Protein 7ZVI (pdb70)

CATH classification: 1.10.260.40

B-factor: mean 104.35, std 33.36, range [30.0, 222.16]

Secondary structure (DSSP, 8-state):
-PPPHHHHHHHHHHHTT--HHHHHHHSSS-HHHHHHHHHTSS-S--HHHHHHHHHHHHHHHHHHT-SSHHHHHHHHHHHHHHHHHHHTSTT-------HHHHHHHHHHHHHHHHHHHHHHHHHTHHHHHTT-EEE-TTSS-EEE-SS-TT-HHHHHH--SS--B--SSS----S----SS--TTTTT---BPPHHHHHHHHHHHHHHHHTSS---S-HHHHHHHHSSSS-HHHHHHHHHHHH--/-TT--HHHHHHT---HHHHHHHHTTTTT-HHHHHHHHTSTTT--

Solvent-accessible surface area: 19675 Å² total; per-residue (Å²): 228,156,80,49,2,5,90,13,0,108,104,12,18,80,31,1,120,8,50,30,138,84,0,21,35,20,6,78,11,61,82,91,61,0,43,52,5,23,100,60,134,117,137,28,9,63,36,82,30,0,1,35,0,0,30,0,4,27,28,22,0,61,125,48,4,10,79,78,76,49,13,120,96,9,7,51,45,2,5,31,71,3,0,47,84,0,0,39,2,70,63,20,108,28,111,85,116,67,48,106,101,7,34,66,72,8,65,109,54,56,84,79,43,70,146,124,82,72,85,86,38,70,146,52,67,84,35,41,78,45,69,72,23,94,103,69,183,19,16,82,114,55,106,79,29,131,35,12,93,139,36,99,77,40,64,19,56,22,139,112,136,117,14,100,111,104,134,61,168,25,93,36,87,146,154,92,126,60,192,177,120,52,136,92,67,107,124,98,80,6,34,26,62,110,113,48,16,142,79,54,67,62,109,42,74,90,104,74,113,110,81,148,85,165,57,133,84,148,101,60,31,42,62,44,100,60,56,115,112,86,101,133,74,26,92,81,35,13,101,149,25,50,145,152,83,165,110,75,43,80,113,4,56,101,78,19,58,1,1,72,37,0,2,79,32,20,26,68,78,20,104,68,73,60,117,138,12,95,118,87,39,90,78,76,46,44,147,164

Structure (mmCIF, N/CA/C/O backbone):
data_7ZVI
#
_entry.id   7ZVI
#
_cell.length_a   88.218
_cell.length_b   88.218
_cell.length_c   110.489
_cell.angle_alpha   90.000
_cell.angle_beta   90.000
_cell.angle_gamma   120.000
#
_symmetry.space_group_name_H-M   'P 32 2 1'
#
loop_
_entity.id
_entity.type
_entity.pdbx_description
1 polymer Orf22
2 polymer Sri
3 water water
#
loop_
_atom_site.group_PDB
_atom_site.id
_atom_site.type_symbol
_atom_site.label_atom_id
_atom_site.label_alt_id
_atom_site.label_comp_id
_atom_site.label_asym_id
_atom_site.label_entity_id
_atom_site.label_seq_id
_atom_site.pdbx_PDB_ins_code
_atom_site.Cartn_x
_atom_site.Cartn_y
_atom_site.Cartn_z
_atom_site.occupancy
_atom_site.B_iso_or_equiv
_atom_site.auth_seq_id
_atom_site.auth_comp_id
_atom_site.auth_asym_id
_atom_site.auth_atom_id
_atom_site.pdbx_PDB_model_num
ATOM 1 N N . ILE A 1 2 ? -40.092 -39.485 -15.914 1.000 108.454 -1 ILE A N 1
ATOM 2 C CA . ILE A 1 2 ? -41.151 -39.483 -14.846 1.000 109.684 -1 ILE A CA 1
ATOM 3 C C . ILE A 1 2 ? -41.060 -38.154 -14.081 1.000 109.508 -1 ILE A C 1
ATOM 4 O O . ILE A 1 2 ? -40.118 -37.998 -13.268 1.000 100.342 -1 ILE A O 1
ATOM 20 N N . TYR A 1 3 ? -41.998 -37.236 -14.335 1.000 111.679 0 TYR A N 1
ATOM 21 C CA . TYR A 1 3 ? -42.065 -35.896 -13.692 1.000 113.244 0 TYR A CA 1
ATOM 22 C C . TYR A 1 3 ? -42.732 -36.018 -12.320 1.000 108.922 0 TYR A C 1
ATOM 23 O O . TYR A 1 3 ? -43.476 -36.993 -12.083 1.000 107.178 0 TYR A O 1
ATOM 41 N N . MET A 1 4 ? -42.451 -35.048 -11.446 1.000 106.597 1 MET A N 1
ATOM 42 C CA . MET A 1 4 ? -43.113 -34.869 -10.128 1.000 105.646 1 MET A CA 1
ATOM 43 C C . MET A 1 4 ? -44.249 -33.851 -10.290 1.000 99.864 1 MET A C 1
ATOM 44 O O . MET A 1 4 ? -44.186 -33.040 -11.236 1.000 100.584 1 MET A O 1
ATOM 58 N N . THR A 1 5 ? -45.252 -33.905 -9.409 1.000 94.233 2 THR A N 1
ATOM 59 C CA . THR A 1 5 ? -46.391 -32.947 -9.360 1.000 91.278 2 THR A CA 1
ATOM 60 C C . THR A 1 5 ? -45.858 -31.559 -8.980 1.000 89.784 2 THR A C 1
ATOM 61 O O . THR A 1 5 ? -44.767 -31.493 -8.383 1.000 92.952 2 THR A O 1
ATOM 72 N N . PHE A 1 6 ? -46.601 -30.498 -9.311 1.000 87.074 3 PHE A N 1
ATOM 73 C CA . PHE A 1 6 ? -46.249 -29.084 -9.008 1.000 86.692 3 PHE A CA 1
ATOM 74 C C . PHE A 1 6 ? -45.967 -28.927 -7.510 1.000 86.805 3 PHE A C 1
ATOM 75 O O . PHE A 1 6 ? -44.967 -28.273 -7.155 1.000 89.444 3 PHE A O 1
ATOM 92 N N . GLY A 1 7 ? -46.842 -29.487 -6.670 1.000 87.289 4 GLY A N 1
ATOM 93 C CA . GLY A 1 7 ? -46.728 -29.455 -5.199 1.000 86.914 4 GLY A CA 1
ATOM 94 C C . GLY A 1 7 ? -45.404 -30.027 -4.724 1.000 85.490 4 GLY A C 1
ATOM 95 O O . GLY A 1 7 ? -44.747 -29.365 -3.899 1.000 86.820 4 GLY A O 1
ATOM 99 N N . GLU A 1 8 ? -45.031 -31.209 -5.231 1.000 84.290 5 GLU A N 1
ATOM 100 C CA . GLU A 1 8 ? -43.758 -31.909 -4.905 1.000 84.716 5 GLU A CA 1
ATOM 101 C C . GLU A 1 8 ? -42.578 -31.001 -5.270 1.000 81.642 5 GLU A C 1
ATOM 102 O O . GLU A 1 8 ? -41.673 -30.848 -4.430 1.000 81.139 5 GLU A O 1
ATOM 114 N N . ILE A 1 9 ? -42.605 -30.413 -6.471 1.000 80.624 6 ILE A N 1
ATOM 115 C CA . ILE A 1 9 ? -41.519 -29.541 -7.016 1.000 81.103 6 ILE A CA 1
ATOM 116 C C . ILE A 1 9 ? -41.347 -28.317 -6.109 1.000 82.190 6 ILE A C 1
ATOM 117 O O . ILE A 1 9 ? -40.189 -28.002 -5.774 1.000 85.683 6 ILE A O 1
ATOM 133 N N . LEU A 1 10 ? -42.451 -27.653 -5.745 1.000 81.888 7 LEU A N 1
ATOM 134 C CA . LEU A 1 10 ? -42.454 -26.421 -4.908 1.000 82.137 7 LEU A CA 1
ATOM 135 C C . LEU A 1 10 ? -41.770 -26.712 -3.568 1.000 82.387 7 LEU A C 1
ATOM 136 O O . LEU A 1 10 ? -40.852 -25.954 -3.196 1.000 82.649 7 LEU A O 1
ATOM 152 N N . LYS A 1 11 ? -42.208 -27.771 -2.880 1.000 84.410 8 LYS A N 1
ATOM 153 C CA . LYS A 1 11 ? -41.664 -28.206 -1.565 1.000 86.107 8 LYS A CA 1
ATOM 154 C C . LYS A 1 11 ? -40.161 -28.484 -1.698 1.000 84.802 8 LYS A C 1
ATOM 155 O O . LYS A 1 11 ? -39.415 -28.066 -0.797 1.000 83.665 8 LYS A O 1
ATOM 174 N N . LYS A 1 12 ? -39.739 -29.150 -2.779 1.000 85.214 9 L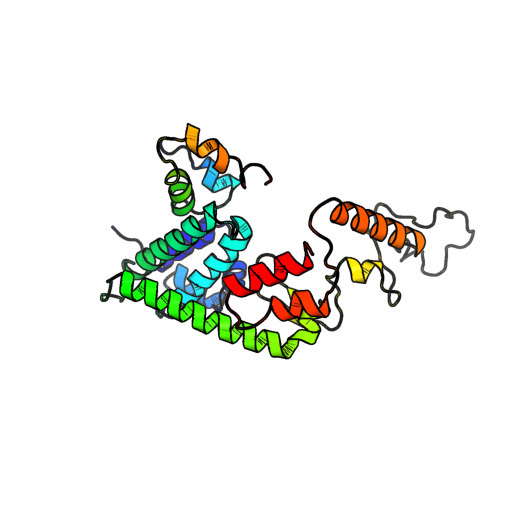YS A N 1
ATOM 175 C CA . LYS A 1 12 ? -38.309 -29.472 -3.045 1.000 87.044 9 LYS A CA 1
ATOM 176 C C . LYS A 1 12 ? -37.493 -28.175 -3.029 1.000 86.032 9 LYS A C 1
ATOM 177 O O . LYS A 1 12 ? -36.494 -28.121 -2.286 1.000 86.473 9 LYS A O 1
ATOM 196 N N . GLU A 1 13 ? -37.917 -27.174 -3.808 1.000 84.297 10 GLU A N 1
ATOM 197 C CA . GLU A 1 13 ? -37.226 -25.862 -3.941 1.000 83.921 10 GLU A CA 1
ATOM 198 C C . GLU A 1 13 ? -37.318 -25.094 -2.618 1.000 81.312 10 GLU A C 1
ATOM 199 O O . GLU A 1 13 ? -36.257 -24.678 -2.110 1.000 81.866 10 GLU A O 1
ATOM 211 N N . ARG A 1 14 ? -38.528 -24.913 -2.083 1.000 77.728 11 ARG A N 1
ATOM 212 C CA . ARG A 1 14 ? -38.752 -24.161 -0.819 1.000 77.547 11 ARG A CA 1
ATOM 213 C C . ARG A 1 14 ? -37.775 -24.673 0.247 1.000 75.627 11 ARG A C 1
ATOM 214 O O . ARG A 1 14 ? -37.122 -23.837 0.898 1.000 73.285 11 ARG A O 1
ATOM 235 N N . VAL A 1 15 ? -37.679 -25.998 0.399 1.000 76.150 12 VAL A N 1
ATOM 236 C CA . VAL A 1 15 ? -36.900 -26.685 1.473 1.000 76.738 12 VAL A CA 1
ATOM 237 C C . VAL A 1 15 ? -35.399 -26.574 1.168 1.000 76.940 12 VAL A C 1
ATOM 238 O O . VAL A 1 15 ? -34.630 -26.297 2.111 1.000 77.442 12 VAL A O 1
ATOM 251 N N . SER A 1 16 ? -34.998 -26.776 -0.092 1.000 76.414 13 SER A N 1
ATOM 252 C CA .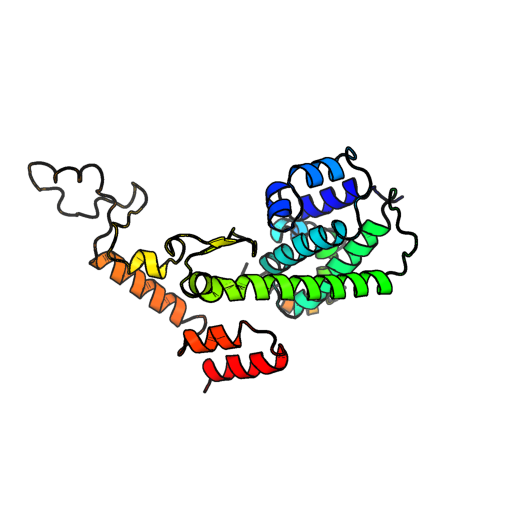 SER A 1 16 ? -33.578 -26.757 -0.539 1.000 77.139 13 SER A CA 1
ATOM 253 C C . SER A 1 16 ? -32.952 -25.375 -0.292 1.000 76.575 13 SER A C 1
ATOM 254 O O . SER A 1 16 ? -31.711 -25.310 -0.154 1.000 75.554 13 SER A O 1
ATOM 262 N N . TRP A 1 17 ? -33.775 -24.319 -0.244 1.000 75.880 14 TRP A N 1
ATOM 263 C CA . TRP A 1 17 ? -33.364 -22.923 0.072 1.000 75.778 14 TRP A CA 1
ATOM 264 C C . TRP A 1 17 ? -33.558 -22.623 1.566 1.000 77.110 14 TRP A C 1
ATOM 265 O O . TRP A 1 17 ? -33.446 -21.439 1.938 1.000 79.669 14 TRP A O 1
ATOM 286 N N . LYS A 1 18 ? -33.830 -23.650 2.382 1.000 79.531 15 LYS A N 1
ATOM 287 C CA . LYS A 1 18 ? -34.091 -23.552 3.846 1.000 80.402 15 LYS A CA 1
ATOM 288 C C . LYS A 1 18 ? -35.042 -22.381 4.137 1.000 79.094 15 LYS A C 1
ATOM 289 O O . LYS A 1 18 ? -34.752 -21.602 5.068 1.000 77.405 15 LYS A O 1
ATOM 308 N N . LEU A 1 19 ? -36.134 -22.272 3.369 1.000 79.290 16 LEU A N 1
ATOM 309 C CA . LEU A 1 19 ? -37.251 -21.312 3.600 1.000 78.181 16 LEU A CA 1
ATOM 310 C C . LEU A 1 19 ? -38.421 -22.060 4.250 1.000 77.574 16 LEU A C 1
ATOM 311 O O . LEU A 1 19 ? -38.722 -23.184 3.800 1.000 76.979 16 LEU A O 1
ATOM 327 N N . SER A 1 20 ? -39.050 -21.461 5.266 1.000 76.554 17 SER A N 1
ATOM 328 C CA . SER A 1 20 ? -40.306 -21.951 5.893 1.000 75.152 17 SER A CA 1
ATOM 329 C C . SER A 1 20 ? -41.504 -21.423 5.097 1.000 72.316 17 SER A C 1
ATOM 330 O O . SER A 1 20 ? -41.353 -20.386 4.425 1.000 71.865 17 SER A O 1
ATOM 338 N N . VAL A 1 21 ? -42.649 -22.103 5.187 1.000 70.684 18 VAL A N 1
ATOM 339 C CA . VAL A 1 21 ? -43.904 -21.722 4.470 1.000 70.219 18 VAL A CA 1
ATOM 340 C C . VAL A 1 21 ? -44.201 -20.248 4.776 1.000 69.892 18 VAL A C 1
ATOM 341 O O . VAL A 1 21 ? -44.494 -19.496 3.826 1.000 67.471 18 VAL A O 1
ATOM 354 N N . LYS A 1 22 ? -44.100 -19.853 6.050 1.000 71.102 19 LYS A N 1
ATOM 355 C CA . LYS A 1 22 ? -44.259 -18.445 6.504 1.000 71.745 19 LYS A CA 1
ATOM 356 C C . LYS A 1 22 ? -43.264 -17.563 5.742 1.000 70.672 19 LYS A C 1
ATOM 357 O O . LYS A 1 22 ? -43.717 -16.591 5.109 1.000 69.915 19 LYS A O 1
ATOM 376 N N . GLU A 1 23 ? -41.971 -17.910 5.789 1.000 71.379 20 GLU A N 1
ATOM 377 C CA . GLU A 1 23 ? -40.859 -17.146 5.154 1.000 73.064 20 GLU A CA 1
ATOM 378 C C . GLU A 1 23 ? -41.182 -16.889 3.677 1.000 72.247 20 GLU A C 1
ATOM 379 O O . GLU A 1 23 ? -41.047 -15.729 3.240 1.000 72.743 20 GLU A O 1
ATOM 391 N N . LEU A 1 24 ? -41.574 -17.935 2.942 1.000 70.067 21 LEU A N 1
ATOM 392 C CA . LEU A 1 24 ? -41.888 -17.867 1.489 1.000 69.312 21 LEU A CA 1
ATOM 393 C C . LEU A 1 24 ? -43.195 -17.094 1.275 1.000 70.421 21 LEU A C 1
ATOM 394 O O . LEU A 1 24 ? -43.285 -16.364 0.269 1.000 72.125 21 LEU A O 1
ATOM 410 N N . SER A 1 25 ? -44.170 -17.254 2.177 1.000 69.152 22 SER A N 1
ATOM 411 C CA . SER A 1 25 ? -45.481 -16.555 2.126 1.000 67.528 22 SER A CA 1
ATOM 412 C C . SER A 1 25 ? -45.290 -15.055 2.371 1.000 64.492 22 SER A C 1
ATOM 413 O O . SER A 1 25 ? -46.172 -14.289 1.960 1.000 67.502 22 SER A O 1
ATOM 421 N N . THR A 1 26 ? -44.199 -14.659 3.035 1.000 62.565 23 THR A N 1
ATOM 422 C CA . THR A 1 26 ? -43.811 -13.237 3.246 1.000 62.329 23 THR A CA 1
ATOM 423 C C . THR A 1 26 ? -43.125 -12.707 1.982 1.000 59.380 23 THR A C 1
ATOM 424 O O . THR A 1 26 ? -43.507 -11.620 1.517 1.000 57.494 23 THR A O 1
ATOM 435 N N . LEU A 1 27 ? -42.135 -13.449 1.476 1.000 59.006 24 LEU A N 1
ATOM 436 C CA . LEU A 1 27 ? -41.372 -13.142 0.234 1.000 59.189 24 LEU A CA 1
ATOM 437 C C . LEU A 1 27 ? -42.324 -13.048 -0.962 1.000 58.912 24 LEU A C 1
ATOM 438 O O . LEU A 1 27 ? -42.035 -12.262 -1.882 1.000 57.079 24 LEU A O 1
ATOM 454 N N . SER A 1 28 ? -43.390 -13.855 -0.954 1.000 61.896 25 SER A N 1
ATOM 455 C CA . SER A 1 28 ? -44.406 -13.955 -2.035 1.000 63.078 25 SER A CA 1
ATOM 456 C C . SER A 1 28 ? -45.749 -13.427 -1.523 1.000 64.608 25 SER A C 1
ATOM 457 O O . SER A 1 28 ? -45.958 -13.424 -0.297 1.000 65.308 25 SER A O 1
ATOM 465 N N . GLY A 1 29 ? -46.632 -13.013 -2.432 1.000 65.511 26 GLY A N 1
ATOM 466 C CA . GLY A 1 29 ? -47.997 -12.565 -2.092 1.000 68.512 26 GLY A CA 1
ATOM 467 C C . GLY A 1 29 ? -48.817 -13.665 -1.432 1.000 69.761 26 GLY A C 1
ATOM 468 O O . GLY A 1 29 ? -49.768 -13.328 -0.704 1.000 71.450 26 GLY A O 1
ATOM 472 N N . VAL A 1 30 ? -48.445 -14.933 -1.648 1.000 70.557 27 VAL A N 1
ATOM 473 C CA . VAL A 1 30 ? -49.293 -16.133 -1.379 1.000 70.850 27 VAL A CA 1
ATOM 474 C C . VAL A 1 30 ? -49.390 -16.375 0.131 1.000 71.516 27 VAL A C 1
ATOM 475 O O . VAL A 1 30 ? -48.367 -16.225 0.821 1.000 70.071 27 VAL A O 1
ATOM 488 N N . SER A 1 31 ? -50.579 -16.768 0.602 1.000 74.067 28 SER A N 1
ATOM 489 C CA . SER A 1 31 ? -50.898 -17.059 2.026 1.000 74.728 28 SER A CA 1
ATOM 490 C C . SER A 1 31 ? -50.147 -18.313 2.486 1.000 75.504 28 SER A C 1
ATOM 491 O O . SER A 1 31 ? -49.856 -19.175 1.631 1.000 75.954 28 SER A O 1
ATOM 499 N N . GLN A 1 32 ? -49.853 -18.404 3.788 1.000 74.762 29 GLN A N 1
ATOM 500 C CA . GLN A 1 32 ? -49.273 -19.612 4.438 1.000 74.400 29 GLN A CA 1
ATOM 501 C C . GLN A 1 32 ? -50.138 -20.833 4.107 1.000 74.939 29 GLN A C 1
ATOM 502 O O . GLN A 1 32 ? -49.567 -21.882 3.755 1.000 75.674 29 GLN A O 1
ATOM 516 N N . THR A 1 33 ? -51.463 -20.690 4.217 1.000 75.958 30 THR A N 1
ATOM 517 C CA . THR A 1 33 ? -52.449 -21.797 4.087 1.000 74.837 30 THR A CA 1
ATOM 518 C C . THR A 1 33 ? -52.408 -22.362 2.661 1.000 74.907 30 THR A C 1
ATOM 519 O O . THR A 1 33 ? -52.294 -23.597 2.533 1.000 77.643 30 THR A O 1
ATOM 530 N N . TYR A 1 34 ? -52.491 -21.499 1.641 1.000 73.031 31 TYR A N 1
ATOM 531 C CA . TYR A 1 34 ? -52.549 -21.890 0.205 1.000 71.560 31 TYR A CA 1
ATOM 532 C C . TYR A 1 34 ? -51.242 -22.590 -0.185 1.000 70.753 31 TYR A C 1
ATOM 533 O O . TYR A 1 34 ? -51.320 -23.657 -0.828 1.000 69.950 31 TYR A O 1
ATOM 551 N N . ILE A 1 35 ? -50.090 -22.022 0.196 1.000 69.375 32 ILE A N 1
ATOM 552 C CA . ILE A 1 35 ? -48.751 -22.645 -0.035 1.000 66.127 32 ILE A CA 1
ATOM 553 C C . ILE A 1 35 ? -48.830 -24.088 0.466 1.000 66.166 32 ILE A C 1
ATOM 554 O O . ILE A 1 35 ? -48.668 -25.007 -0.356 1.000 66.452 32 ILE A O 1
ATOM 570 N N . SER A 1 36 ? -49.097 -24.265 1.763 1.000 67.305 33 SER A N 1
ATOM 571 C CA . SER A 1 36 ? -49.205 -25.588 2.432 1.000 67.933 33 SER A CA 1
ATOM 572 C C . SER A 1 36 ? -50.081 -26.515 1.587 1.000 71.009 33 SER A C 1
ATOM 573 O O . SER A 1 36 ? -49.590 -27.591 1.198 1.000 73.437 33 SER A O 1
ATOM 581 N N . LYS A 1 37 ? -51.311 -26.086 1.289 1.000 73.549 34 LYS A N 1
ATOM 582 C CA . LYS A 1 37 ? -52.336 -26.902 0.584 1.000 74.811 34 LYS A CA 1
ATOM 583 C C . LYS A 1 37 ? -51.815 -27.315 -0.799 1.000 75.263 34 LYS A C 1
ATOM 584 O O . LYS A 1 37 ? -52.082 -28.464 -1.197 1.000 78.019 34 LYS A O 1
ATOM 603 N N . LEU A 1 38 ? -51.096 -26.427 -1.496 1.000 75.843 35 LEU A N 1
ATOM 604 C CA . LEU A 1 38 ? -50.512 -26.706 -2.838 1.000 77.177 35 LEU A CA 1
ATOM 605 C C . LEU A 1 38 ? -49.478 -27.833 -2.728 1.000 79.829 35 LEU A C 1
ATOM 606 O O . LEU A 1 38 ? -49.424 -28.665 -3.653 1.000 81.498 35 LEU A O 1
ATOM 622 N N . GLU A 1 39 ? -48.696 -27.856 -1.644 1.000 83.499 36 GLU A N 1
ATOM 623 C CA . GLU A 1 39 ? -47.586 -28.825 -1.427 1.000 87.402 36 GLU A CA 1
ATOM 624 C C . GLU A 1 39 ? -48.143 -30.213 -1.079 1.000 89.148 36 GLU A C 1
ATOM 625 O O . GLU A 1 39 ? -47.446 -31.205 -1.366 1.000 89.685 36 GLU A O 1
ATOM 637 N N . ASN A 1 40 ? -49.337 -30.276 -0.479 1.000 91.092 37 ASN A N 1
ATOM 638 C CA . ASN A 1 40 ? -50.032 -31.540 -0.107 1.000 91.942 37 ASN A CA 1
ATOM 639 C C . ASN A 1 40 ? -50.755 -32.119 -1.324 1.000 94.104 37 ASN A C 1
ATOM 640 O O . ASN A 1 40 ? -50.772 -33.356 -1.467 1.000 99.877 37 ASN A O 1
ATOM 651 N N . GLY A 1 41 ? -51.348 -31.247 -2.144 1.000 93.615 38 GLY A N 1
ATOM 652 C CA . GLY A 1 41 ? -52.333 -31.610 -3.178 1.000 93.171 38 GLY A CA 1
ATOM 653 C C . GLY A 1 41 ? -53.747 -31.535 -2.632 1.000 92.782 38 GLY A C 1
ATOM 654 O O . GLY A 1 41 ? -54.631 -32.201 -3.204 1.000 95.819 38 GLY A O 1
ATOM 658 N N . LYS A 1 42 ? -53.944 -30.771 -1.550 1.000 91.163 39 LYS A N 1
ATOM 659 C CA . LYS A 1 42 ? -55.279 -30.394 -1.010 1.000 92.581 39 LYS A CA 1
ATOM 660 C C . LYS A 1 42 ? -55.822 -29.223 -1.836 1.000 89.815 39 LYS A C 1
ATOM 661 O O . LYS A 1 42 ? -57.029 -28.939 -1.721 1.000 91.378 39 LYS A O 1
ATOM 680 N N . ARG A 1 43 ? -54.951 -28.560 -2.608 1.000 86.022 40 ARG A N 1
ATOM 681 C CA . ARG A 1 43 ? -55.327 -27.623 -3.700 1.000 86.893 40 ARG A CA 1
ATOM 682 C C . ARG A 1 43 ? -54.749 -28.151 -5.018 1.000 86.343 40 ARG A C 1
ATOM 683 O O . ARG A 1 43 ? -53.600 -28.633 -5.005 1.000 84.275 40 ARG A O 1
ATOM 704 N N . ASN A 1 44 ? -55.526 -28.053 -6.103 1.000 88.066 41 ASN A N 1
ATOM 705 C CA . ASN A 1 44 ? -55.133 -28.465 -7.479 1.000 89.492 41 ASN A CA 1
ATOM 706 C C . ASN A 1 44 ? -53.986 -27.575 -7.970 1.000 86.382 41 ASN A C 1
ATOM 707 O O . ASN A 1 44 ? -53.578 -26.664 -7.222 1.000 85.075 41 ASN A O 1
ATOM 718 N N . PHE A 1 45 ? -53.489 -27.836 -9.183 1.000 84.439 42 PHE A N 1
ATOM 719 C CA . PHE A 1 45 ? -52.506 -26.982 -9.899 1.000 85.157 42 PHE A CA 1
ATOM 720 C C . PHE A 1 45 ? -52.993 -25.535 -9.856 1.000 82.401 42 PHE A C 1
ATOM 721 O O . PHE A 1 45 ? -54.134 -25.259 -10.222 1.000 82.323 42 PHE A O 1
ATOM 738 N N . PRO A 1 46 ? -52.153 -24.570 -9.411 1.000 78.927 43 PRO A N 1
ATOM 739 C CA . PRO A 1 46 ? -52.593 -23.189 -9.209 1.000 75.752 43 PRO A CA 1
ATOM 740 C C . PRO A 1 46 ? -52.623 -22.369 -10.506 1.000 72.359 43 PRO A C 1
ATOM 741 O O . PRO A 1 46 ? -52.193 -22.876 -11.523 1.000 70.067 43 PRO A O 1
ATOM 752 N N . SER A 1 47 ? -53.105 -21.125 -10.427 1.000 73.025 44 SER A N 1
ATOM 753 C CA . SER A 1 47 ? -53.150 -20.158 -11.556 1.000 74.151 44 SER A CA 1
ATOM 754 C C . SER A 1 47 ? -51.721 -19.842 -12.004 1.000 76.287 44 SER A C 1
ATOM 755 O O . SER A 1 47 ? -50.791 -20.103 -11.222 1.000 80.009 44 SER A O 1
ATOM 763 N N . LEU A 1 48 ? -51.555 -19.297 -13.211 1.000 80.236 45 LEU A N 1
ATOM 764 C CA . LEU A 1 48 ? -50.227 -18.882 -13.737 1.000 82.752 45 LEU A CA 1
ATOM 765 C C . LEU A 1 48 ? -49.710 -17.672 -12.947 1.000 84.204 45 LEU A C 1
ATOM 766 O O . LEU A 1 48 ? -48.481 -17.557 -12.774 1.000 86.539 45 LEU A O 1
ATOM 782 N N A GLU A 1 49 ? -50.616 -16.813 -12.471 0.500 84.911 46 GLU A N 1
ATOM 783 N N B GLU A 1 49 ? -50.619 -16.793 -12.506 0.500 82.204 46 GLU A N 1
ATOM 784 C CA A GLU A 1 49 ? -50.275 -15.545 -11.772 0.500 86.244 46 GLU A CA 1
ATOM 785 C CA B GLU A 1 49 ? -50.292 -15.552 -11.753 0.500 81.818 46 GLU A CA 1
ATOM 786 C C A GLU A 1 49 ? -49.687 -15.857 -10.387 0.500 86.240 46 GLU A C 1
ATOM 787 C C B GLU A 1 49 ? -49.637 -15.915 -10.417 0.500 83.609 46 GLU A C 1
ATOM 788 O O A GLU A 1 49 ? -48.714 -15.177 -10.007 0.500 88.041 46 GLU A O 1
ATOM 789 O O B GLU A 1 49 ? -48.586 -15.325 -10.099 0.500 85.490 46 GLU A O 1
ATOM 812 N N . THR A 1 50 ? -50.241 -16.841 -9.665 1.000 84.675 47 THR A N 1
ATOM 813 C CA . THR A 1 50 ? -49.725 -17.291 -8.340 1.000 85.760 47 THR A CA 1
ATOM 814 C C . THR A 1 50 ? -48.368 -17.981 -8.524 1.000 84.813 47 THR A C 1
ATOM 815 O O . THR A 1 50 ? -47.515 -17.830 -7.626 1.000 87.377 47 THR A O 1
ATOM 826 N N . ILE A 1 51 ? -48.170 -18.693 -9.640 1.000 80.633 48 ILE A N 1
ATOM 827 C CA . ILE A 1 51 ? -46.861 -19.320 -9.994 1.000 78.834 48 ILE A CA 1
ATOM 828 C C . ILE A 1 51 ? -45.812 -18.207 -10.111 1.000 77.105 48 ILE A C 1
ATOM 829 O O . ILE A 1 51 ? -44.746 -18.345 -9.481 1.000 77.447 48 ILE A O 1
ATOM 845 N N . PHE A 1 52 ? -46.110 -17.146 -10.872 1.000 75.420 49 PHE A N 1
ATOM 846 C CA . PHE A 1 52 ? -45.223 -15.967 -11.069 1.000 76.051 49 PHE A CA 1
ATOM 847 C C . PHE A 1 52 ? -44.904 -15.320 -9.715 1.000 75.545 49 PHE A C 1
ATOM 848 O O . PHE A 1 52 ? -43.741 -14.925 -9.502 1.000 75.085 49 PHE A O 1
ATOM 865 N N . ASN A 1 53 ? -45.906 -15.207 -8.838 1.000 75.224 50 ASN A N 1
ATOM 866 C CA . ASN A 1 53 ? -45.778 -14.590 -7.488 1.000 76.220 50 ASN A CA 1
ATOM 867 C C . ASN A 1 53 ? -44.759 -15.378 -6.654 1.000 74.496 50 ASN A C 1
ATOM 868 O O . ASN A 1 53 ? -43.901 -14.738 -6.016 1.000 73.392 50 ASN A O 1
ATOM 879 N N . LEU A 1 54 ? -44.862 -16.711 -6.651 1.000 73.739 51 LEU A N 1
ATOM 880 C CA . LEU A 1 54 ? -43.956 -17.621 -5.896 1.000 72.743 51 LEU A CA 1
ATOM 881 C C . LEU A 1 54 ? -42.517 -17.460 -6.407 1.000 72.118 51 LEU A C 1
ATOM 882 O O . LEU A 1 54 ? -41.603 -17.354 -5.566 1.000 70.448 51 LEU A O 1
ATOM 898 N N . LEU A 1 55 ? -42.324 -17.430 -7.729 1.000 71.947 52 LEU A N 1
ATOM 899 C CA . LEU A 1 55 ? -40.994 -17.222 -8.362 1.000 73.866 52 LEU A CA 1
ATOM 900 C C . LEU A 1 55 ? -40.419 -15.874 -7.909 1.000 74.215 52 LEU A C 1
ATOM 901 O O . LEU A 1 55 ? -39.240 -15.843 -7.508 1.000 77.122 52 LEU A O 1
ATOM 917 N N . ILE A 1 56 ? -41.223 -14.808 -7.965 1.000 73.184 53 ILE A N 1
ATOM 918 C CA . ILE A 1 56 ? -40.864 -13.455 -7.440 1.000 72.790 53 ILE A CA 1
ATOM 919 C C . ILE A 1 56 ? -40.402 -13.610 -5.986 1.000 72.160 53 ILE A C 1
ATOM 920 O O . ILE A 1 56 ? -39.443 -12.917 -5.594 1.000 73.025 53 ILE A O 1
ATOM 936 N N . GLY A 1 57 ? -41.060 -14.494 -5.227 1.000 71.171 54 GLY A N 1
ATOM 937 C CA . GLY A 1 57 ? -40.679 -14.864 -3.851 1.000 70.261 54 GLY A CA 1
ATOM 938 C C . GLY A 1 57 ? -39.240 -15.345 -3.780 1.000 68.373 54 GLY A C 1
ATOM 939 O O . GLY A 1 57 ? -38.442 -14.705 -3.065 1.000 67.160 54 GLY A O 1
ATOM 943 N N . PHE A 1 58 ? -38.921 -16.425 -4.502 1.000 66.851 55 PHE A N 1
ATOM 944 C CA . PHE A 1 58 ? -37.556 -17.006 -4.609 1.000 65.612 55 PHE A CA 1
ATOM 945 C C . PHE A 1 58 ? -36.594 -15.940 -5.143 1.000 66.061 55 PHE A C 1
ATOM 946 O O . PHE A 1 58 ? -35.472 -15.830 -4.613 1.000 69.304 55 PHE A O 1
ATOM 963 N N . LYS A 1 59 ? -37.028 -15.172 -6.147 1.000 66.792 56 LYS A N 1
ATOM 964 C CA . LYS A 1 59 ? -36.215 -14.099 -6.780 1.000 68.912 56 LYS A CA 1
ATOM 965 C C . LYS A 1 59 ? -35.656 -13.174 -5.690 1.000 68.700 56 LYS A C 1
ATOM 966 O O . LYS A 1 59 ? -34.418 -13.048 -5.613 1.000 67.845 56 LYS A O 1
ATOM 985 N N . THR A 1 60 ? -36.528 -12.570 -4.875 1.000 69.180 57 THR A N 1
ATOM 986 C CA . THR A 1 60 ? -36.144 -11.660 -3.760 1.000 69.054 57 THR A CA 1
ATOM 987 C C . THR A 1 60 ? -35.115 -12.354 -2.859 1.000 69.318 57 THR A C 1
ATOM 988 O O . THR A 1 60 ? -34.082 -11.726 -2.564 1.000 69.035 57 THR A O 1
ATOM 999 N N . HIS A 1 61 ? -35.389 -13.592 -2.437 1.000 71.416 58 HIS A N 1
ATOM 1000 C CA . HIS A 1 61 ? -34.539 -14.364 -1.489 1.000 74.852 58 HIS A CA 1
ATOM 1001 C C . HIS A 1 61 ? -33.153 -14.587 -2.099 1.000 80.057 58 HIS A C 1
ATOM 1002 O O . HIS A 1 61 ? -32.164 -14.117 -1.506 1.000 84.277 58 HIS A O 1
ATOM 1017 N N . ILE A 1 62 ? -33.103 -15.283 -3.237 1.000 81.576 59 ILE A N 1
ATOM 1018 C CA . ILE A 1 62 ? -31.856 -15.618 -3.988 1.000 80.517 59 ILE A CA 1
ATOM 1019 C C . ILE A 1 62 ? -30.948 -14.382 -4.054 1.000 79.317 59 ILE A C 1
ATOM 1020 O O . ILE A 1 62 ? -29.743 -14.521 -3.768 1.000 77.869 59 ILE A O 1
ATOM 1036 N N . GLU A 1 63 ? -31.506 -13.223 -4.410 1.000 79.374 60 GLU A N 1
ATOM 1037 C CA . GLU A 1 63 ? -30.760 -11.940 -4.535 1.000 81.608 60 GLU A CA 1
ATOM 1038 C C . GLU A 1 63 ? -30.208 -11.523 -3.165 1.000 81.079 60 GLU A C 1
ATOM 1039 O O . GLU A 1 63 ? -29.077 -11.004 -3.126 1.000 83.253 60 GLU A O 1
ATOM 1051 N N . TYR A 1 64 ? -30.967 -11.735 -2.085 1.000 77.028 61 TYR A N 1
ATOM 1052 C CA . TYR A 1 64 ? -30.505 -11.499 -0.692 1.000 74.865 61 TYR A CA 1
ATOM 1053 C C . TYR A 1 64 ? -29.314 -12.419 -0.406 1.000 76.337 61 TYR A C 1
ATOM 1054 O O . TYR A 1 64 ? -28.266 -11.925 0.042 1.000 77.805 61 TYR A O 1
ATOM 1072 N N . LYS A 1 65 ? -29.477 -13.714 -0.689 1.000 79.330 62 LYS A N 1
ATOM 1073 C CA . LYS A 1 65 ? -28.522 -14.792 -0.315 1.000 81.765 62 LYS A CA 1
ATOM 1074 C C . LYS A 1 65 ? -27.281 -14.726 -1.214 1.000 83.200 62 LYS A C 1
ATOM 1075 O O . LYS A 1 65 ? -26.201 -14.392 -0.695 1.000 84.219 62 LYS A O 1
ATOM 1094 N N . MET A 1 66 ? -27.434 -15.032 -2.505 1.000 85.413 63 MET A N 1
ATOM 1095 C CA . MET A 1 66 ? -26.307 -15.204 -3.463 1.000 87.915 63 MET A CA 1
ATOM 1096 C C . MET A 1 66 ? -25.794 -13.831 -3.916 1.000 91.435 63 MET A C 1
ATOM 1097 O O . MET A 1 66 ? -24.562 -13.686 -4.056 1.000 96.459 63 MET A O 1
ATOM 1111 N N . GLY A 1 67 ? -26.698 -12.871 -4.142 1.000 91.698 64 GLY A N 1
ATOM 1112 C CA . GLY A 1 67 ? -26.353 -11.474 -4.475 1.000 94.297 64 GLY A CA 1
ATOM 1113 C C . GLY A 1 67 ? -26.830 -11.078 -5.861 1.000 95.786 64 GLY A C 1
ATOM 1114 O O . GLY A 1 67 ? -26.976 -11.972 -6.716 1.000 93.897 64 GLY A O 1
ATOM 1118 N N . SER A 1 68 ? -27.042 -9.773 -6.074 1.000 100.496 65 SER A N 1
ATOM 1119 C CA . SER A 1 68 ? -27.457 -9.154 -7.363 1.000 102.680 65 SER A CA 1
ATOM 1120 C C . SER A 1 68 ? -26.237 -8.921 -8.268 1.000 107.891 65 SER A C 1
ATOM 1121 O O . SER A 1 68 ? -26.441 -8.469 -9.414 1.000 102.787 65 SER A O 1
ATOM 1129 N N . GLU A 1 69 ? -25.029 -9.236 -7.779 1.000 119.148 66 GLU A N 1
ATOM 1130 C CA . GLU A 1 69 ? -23.724 -9.034 -8.476 1.000 126.067 66 GLU A CA 1
ATOM 1131 C C . GLU A 1 69 ? -23.776 -9.661 -9.875 1.000 127.342 66 GLU A C 1
ATOM 1132 O O . GLU A 1 69 ? -24.580 -10.591 -10.073 1.000 132.693 66 GLU A O 1
ATOM 1144 N N . SER A 1 70 ? -22.919 -9.194 -10.790 1.000 128.062 67 SER A N 1
ATOM 1145 C CA . SER A 1 70 ? -22.896 -9.593 -12.224 1.000 130.270 67 SER A CA 1
ATOM 1146 C C . SER A 1 70 ? -22.677 -11.100 -12.368 1.000 126.524 67 SER A C 1
ATOM 1147 O O . SER A 1 70 ? -23.435 -11.756 -13.078 1.000 131.526 67 SER A O 1
ATOM 1155 N N . PRO A 1 71 ? -21.656 -11.706 -11.711 1.000 116.698 68 PRO A N 1
ATOM 1156 C CA . PRO A 1 71 ? -21.382 -13.137 -11.877 1.000 113.762 68 PRO A CA 1
ATOM 1157 C C . PRO A 1 71 ? -22.580 -14.034 -11.525 1.000 114.175 68 PRO A C 1
ATOM 1158 O O . PRO A 1 71 ? -22.711 -15.088 -12.121 1.000 114.692 68 PRO A O 1
ATOM 1169 N N . PHE A 1 72 ? -23.413 -13.592 -10.575 1.000 112.503 69 PHE A N 1
ATOM 1170 C CA . PHE A 1 72 ? -24.613 -14.314 -10.073 1.000 109.630 69 PHE A CA 1
ATOM 1171 C C . PHE A 1 72 ? -25.880 -13.802 -10.771 1.000 107.657 69 PHE A C 1
ATOM 1172 O O . PHE A 1 72 ? -26.824 -14.599 -10.929 1.000 107.813 69 PHE A O 1
ATOM 1189 N N . TYR A 1 73 ? -25.907 -12.525 -11.171 1.000 106.632 70 TYR A N 1
ATOM 1190 C CA . TYR A 1 73 ? -27.056 -11.887 -11.868 1.000 108.952 70 TYR A CA 1
ATOM 1191 C C . TYR A 1 73 ? -27.551 -12.813 -12.985 1.000 111.022 70 TYR A C 1
ATOM 1192 O O . TYR A 1 73 ? -28.765 -13.088 -13.040 1.000 113.611 70 TYR A O 1
ATOM 1210 N N . GLU A 1 74 ? -26.630 -13.279 -13.836 1.000 114.572 71 GLU A N 1
ATOM 1211 C CA . GLU A 1 74 ? -26.921 -14.166 -14.995 1.000 115.607 71 GLU A CA 1
ATOM 1212 C C . GLU A 1 74 ? -27.398 -15.536 -14.490 1.000 112.362 71 GLU A C 1
ATOM 1213 O O . GLU A 1 74 ? -28.403 -16.039 -15.032 1.000 114.125 71 GLU A O 1
ATOM 1225 N N . ILE A 1 75 ? -26.711 -16.107 -13.493 1.000 105.372 72 ILE A N 1
ATOM 1226 C CA . ILE A 1 75 ? -27.053 -17.431 -12.885 1.000 102.013 72 ILE A CA 1
ATOM 1227 C C . ILE A 1 75 ? -28.492 -17.380 -12.356 1.000 101.975 72 ILE A C 1
ATOM 1228 O O . ILE A 1 75 ? -29.222 -18.369 -12.550 1.000 107.308 72 ILE A O 1
ATOM 1244 N N . ASN A 1 76 ? -28.873 -16.273 -11.710 1.000 99.915 73 ASN A N 1
ATOM 1245 C CA . ASN A 1 76 ? -30.194 -16.092 -11.049 1.000 98.669 73 ASN A CA 1
ATOM 1246 C C . ASN A 1 76 ? -31.305 -16.056 -12.106 1.000 98.041 73 ASN A C 1
ATOM 1247 O O . ASN A 1 76 ? -32.255 -16.851 -11.982 1.000 99.825 73 ASN A O 1
ATOM 1258 N N . ASN A 1 77 ? -31.188 -15.165 -13.095 1.000 99.289 74 ASN A N 1
ATOM 1259 C CA . ASN A 1 77 ? -32.183 -14.982 -14.188 1.000 102.411 74 ASN A CA 1
ATOM 1260 C C . ASN A 1 77 ? -32.386 -16.311 -14.924 1.000 104.021 74 ASN A C 1
ATOM 1261 O O . ASN A 1 77 ? -33.553 -16.669 -15.174 1.000 105.705 74 ASN A O 1
ATOM 1272 N N . SER A 1 78 ? -31.296 -17.012 -15.250 1.000 106.256 75 SER A N 1
ATOM 1273 C CA . SER A 1 78 ? -31.309 -18.325 -15.949 1.000 108.485 75 SER A CA 1
ATOM 1274 C C . SER A 1 78 ? -31.961 -19.391 -15.058 1.000 106.492 75 SER A C 1
ATOM 1275 O O . SER A 1 78 ? -32.713 -20.226 -15.596 1.000 108.625 75 SER A O 1
ATOM 1283 N N . TYR A 1 79 ? -31.678 -19.365 -13.751 1.000 104.102 76 TYR A N 1
ATOM 1284 C CA . TYR A 1 79 ? -32.217 -20.327 -12.754 1.000 101.744 76 TYR A CA 1
ATOM 1285 C C . TYR A 1 79 ? -33.742 -20.193 -12.699 1.000 100.805 76 TYR A C 1
ATOM 1286 O O . TYR A 1 79 ? -34.439 -21.161 -13.061 1.000 104.409 76 TYR A O 1
ATOM 1304 N N . LEU A 1 80 ? -34.232 -19.022 -12.279 1.000 98.369 77 LEU A N 1
ATOM 1305 C CA . LEU A 1 80 ? -35.681 -18.709 -12.127 1.000 97.448 77 LEU A CA 1
ATOM 1306 C C . LEU A 1 80 ? -36.445 -19.158 -13.379 1.000 96.456 77 LEU A C 1
ATOM 1307 O O . LEU A 1 80 ? -37.584 -19.638 -13.229 1.000 95.799 77 LEU A O 1
ATOM 1323 N N . ASP A 1 81 ? -35.840 -19.002 -14.560 1.000 97.088 78 ASP A N 1
ATOM 1324 C CA . ASP A 1 81 ? -36.411 -19.446 -15.859 1.000 99.049 78 ASP A CA 1
ATOM 1325 C C . ASP A 1 81 ? -36.551 -20.973 -15.860 1.000 100.398 78 ASP A C 1
ATOM 1326 O O . ASP A 1 81 ? -37.651 -21.461 -16.181 1.000 101.671 78 ASP A O 1
ATOM 1335 N N . GLU A 1 82 ? -35.486 -21.698 -15.500 1.000 102.220 79 GLU A N 1
ATOM 1336 C CA . GLU A 1 82 ? -35.444 -23.186 -15.551 1.000 107.701 79 GLU A CA 1
ATOM 1337 C C . GLU A 1 82 ? -36.427 -23.781 -14.531 1.000 105.174 79 GLU A C 1
ATOM 1338 O O . GLU A 1 82 ? -36.805 -24.956 -14.701 1.000 107.710 79 GLU A O 1
ATOM 1350 N N . ILE A 1 83 ? -36.824 -23.006 -13.516 1.000 100.475 80 ILE A N 1
ATOM 1351 C CA . ILE A 1 83 ? -37.835 -23.410 -12.493 1.000 96.442 80 ILE A CA 1
ATOM 1352 C C . ILE A 1 83 ? -39.240 -23.156 -13.057 1.000 92.506 80 ILE A C 1
ATOM 1353 O O . ILE A 1 83 ? -40.096 -24.047 -12.913 1.000 91.283 80 ILE A O 1
ATOM 1369 N N . LEU A 1 84 ? -39.463 -21.989 -13.671 1.000 90.990 81 LEU A N 1
ATOM 1370 C CA . LEU A 1 84 ? -40.759 -21.588 -14.290 1.000 90.589 81 LEU A CA 1
ATOM 1371 C C . LEU A 1 84 ? -41.200 -22.655 -15.301 1.000 93.110 81 LEU A C 1
ATOM 1372 O O . LEU A 1 84 ? -42.413 -22.933 -15.373 1.000 93.623 81 LEU A O 1
ATOM 1388 N N . ILE A 1 85 ? -40.247 -23.226 -16.046 1.000 95.558 82 ILE A N 1
ATOM 1389 C CA . ILE A 1 85 ? -40.484 -24.322 -17.033 1.000 97.293 82 ILE A CA 1
ATOM 1390 C C . ILE A 1 85 ? -40.836 -25.599 -16.261 1.000 96.702 82 ILE A C 1
ATOM 1391 O O . ILE A 1 85 ? -41.858 -26.226 -16.593 1.000 99.025 82 ILE A O 1
ATOM 1407 N N . MET A 1 86 ? -40.013 -25.963 -15.272 1.000 95.283 83 MET A N 1
ATOM 1408 C CA . MET A 1 86 ? -40.188 -27.179 -14.430 1.000 95.616 83 MET A CA 1
ATOM 1409 C C . MET A 1 86 ? -41.599 -27.202 -13.829 1.000 94.208 83 MET A C 1
ATOM 1410 O O . MET A 1 86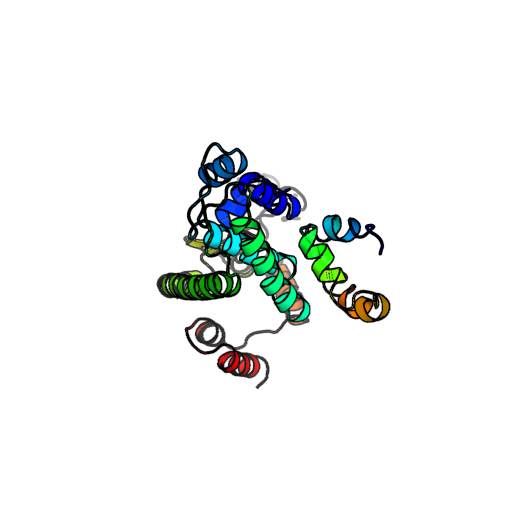 ? -42.173 -28.304 -13.735 1.000 94.731 83 MET A O 1
ATOM 1424 N N . PHE A 1 87 ? -42.127 -26.037 -13.437 1.000 92.927 84 PHE A N 1
ATOM 1425 C CA . PHE A 1 87 ? -43.470 -25.875 -12.817 1.000 93.007 84 PHE A CA 1
ATOM 1426 C C . PHE A 1 87 ? -44.565 -26.191 -13.842 1.000 95.140 84 PHE A C 1
ATOM 1427 O O . PHE A 1 87 ? -45.498 -26.947 -13.507 1.000 94.128 84 PHE A O 1
ATOM 1444 N N . ILE A 1 88 ? -44.459 -25.621 -15.046 1.000 97.271 85 ILE A N 1
ATOM 1445 C CA . ILE A 1 88 ? -45.488 -25.749 -16.125 1.000 99.414 85 ILE A CA 1
ATOM 1446 C C . ILE A 1 88 ? -45.310 -27.091 -16.857 1.000 99.946 85 ILE A C 1
ATOM 1447 O O . ILE A 1 88 ? -46.187 -27.424 -17.680 1.000 104.646 85 ILE A O 1
ATOM 1463 N N . ASN A 1 89 ? -44.236 -27.835 -16.563 1.000 98.509 86 ASN A N 1
ATOM 1464 C CA . ASN A 1 89 ? -44.012 -29.230 -17.034 1.000 97.501 86 ASN A CA 1
ATOM 1465 C C . ASN A 1 89 ? -44.314 -30.225 -15.903 1.000 97.582 86 ASN A C 1
ATOM 1466 O O . ASN A 1 89 ? -43.931 -31.406 -16.042 1.000 99.077 86 ASN A O 1
ATOM 1477 N N . SER A 1 90 ? -44.971 -29.775 -14.828 1.000 95.096 87 SER A N 1
ATOM 1478 C CA . SER A 1 90 ? -45.433 -30.634 -13.705 1.000 93.791 87 SER A CA 1
ATOM 1479 C C . SER A 1 90 ? -46.335 -31.745 -14.252 1.000 94.028 87 SER A C 1
ATOM 1480 O O . SER A 1 90 ? -47.010 -31.509 -15.274 1.000 97.009 87 SER A O 1
ATOM 1488 N N . SER A 1 91 ? -46.351 -32.906 -13.591 1.000 92.766 88 SER A N 1
ATOM 1489 C CA . SER A 1 91 ? -47.191 -34.078 -13.960 1.000 90.751 88 SER A CA 1
ATOM 1490 C C . SER A 1 91 ? -48.660 -33.655 -14.050 1.000 90.429 88 SER A C 1
ATOM 1491 O O . SER A 1 91 ? -49.360 -34.158 -14.945 1.000 96.860 88 SER A O 1
ATOM 1499 N N . ASN A 1 92 ? -49.091 -32.759 -13.155 1.000 90.369 89 ASN A N 1
ATOM 1500 C CA . ASN A 1 92 ? -50.498 -32.295 -13.011 1.000 87.687 89 ASN A CA 1
ATOM 1501 C C . ASN A 1 92 ? -50.673 -30.906 -13.641 1.000 86.071 89 ASN A C 1
ATOM 1502 O O . ASN A 1 92 ? -51.693 -30.255 -13.334 1.000 87.662 89 ASN A O 1
ATOM 1513 N N . SER A 1 93 ? -49.736 -30.467 -14.489 1.000 85.404 90 SER A N 1
ATOM 1514 C CA . SER A 1 93 ? -49.765 -29.129 -15.136 1.000 89.711 90 SER A CA 1
ATOM 1515 C C . SER A 1 93 ? -50.942 -29.058 -16.112 1.000 93.106 90 SER A C 1
ATOM 1516 O O . SER A 1 93 ? -51.289 -30.102 -16.697 1.000 93.209 90 SER A O 1
ATOM 1524 N N . THR A 1 94 ? -51.520 -27.864 -16.271 1.000 98.025 91 THR A N 1
ATOM 1525 C CA . THR A 1 94 ? -52.652 -27.566 -17.189 1.000 100.480 91 THR A CA 1
ATOM 1526 C C . THR A 1 94 ? -52.174 -26.600 -18.282 1.000 105.963 91 THR A C 1
ATOM 1527 O O . THR A 1 94 ? -53.032 -25.914 -18.876 1.000 106.037 91 THR A O 1
ATOM 1538 N N . ILE A 1 95 ? -50.861 -26.562 -18.540 1.000 112.057 92 ILE A N 1
ATOM 1539 C CA . ILE A 1 95 ? -50.206 -25.624 -19.501 1.000 115.494 92 ILE A CA 1
ATOM 1540 C C . ILE A 1 95 ? -49.593 -26.445 -20.642 1.000 122.653 92 ILE A C 1
ATOM 1541 O O . ILE A 1 95 ? -48.551 -27.096 -20.412 1.000 116.403 92 ILE A O 1
ATOM 1557 N N . SER A 1 96 ? -50.241 -26.419 -21.814 1.000 133.203 93 SER A N 1
ATOM 1558 C CA . SER A 1 96 ? -49.800 -27.081 -23.072 1.000 136.042 93 SER A CA 1
ATOM 1559 C C . SER A 1 96 ? -49.221 -26.049 -24.053 1.000 135.100 93 SER A C 1
ATOM 1560 O O . SER A 1 96 ? -48.741 -26.470 -25.127 1.000 128.253 93 SER A O 1
ATOM 1568 N N . ASP A 1 97 ? -49.256 -24.756 -23.697 1.000 134.887 94 ASP A N 1
ATOM 1569 C CA . ASP A 1 97 ? -48.618 -23.643 -24.456 1.000 133.777 94 ASP A CA 1
ATOM 1570 C C . ASP A 1 97 ? -47.140 -23.570 -24.050 1.000 134.897 94 ASP A C 1
ATOM 1571 O O . ASP A 1 97 ? -46.599 -22.449 -23.945 1.000 131.720 94 ASP A O 1
ATOM 1580 N N . ARG A 1 98 ? -46.502 -24.736 -23.905 1.000 138.980 95 ARG A N 1
ATOM 1581 C CA . ARG A 1 98 ? -45.239 -24.940 -23.144 1.000 141.441 95 ARG A CA 1
ATOM 1582 C C . ARG A 1 98 ? -44.051 -24.266 -23.844 1.000 137.579 95 ARG A C 1
ATOM 1583 O O . ARG A 1 98 ? -42.921 -24.450 -23.349 1.000 133.242 95 ARG A O 1
ATOM 1604 N N . ASP A 1 99 ? -44.283 -23.527 -24.938 1.000 134.633 96 ASP A N 1
ATOM 1605 C CA . ASP A 1 99 ? -43.258 -22.656 -25.573 1.000 129.507 96 ASP A CA 1
ATOM 1606 C C . ASP A 1 99 ? -42.628 -21.805 -24.476 1.000 125.409 96 ASP A C 1
ATOM 1607 O O . ASP A 1 99 ? -43.234 -20.835 -24.024 1.000 120.583 96 ASP A O 1
ATOM 1616 N N . PRO A 1 100 ? -41.407 -22.152 -24.002 1.000 121.728 97 PRO A N 1
ATOM 1617 C CA . PRO A 1 100 ? -40.830 -21.506 -22.824 1.000 121.305 97 PRO A CA 1
ATOM 1618 C C . PRO A 1 100 ? -40.717 -19.986 -23.002 1.000 119.655 97 PRO A C 1
ATOM 1619 O O . PRO A 1 100 ? -41.085 -19.259 -22.097 1.000 123.795 97 PRO A O 1
ATOM 1630 N N . ASN A 1 101 ? -40.253 -19.564 -24.182 1.000 114.193 98 ASN A N 1
ATOM 1631 C CA . ASN A 1 101 ? -39.841 -18.170 -24.496 1.000 111.771 98 ASN A CA 1
ATOM 1632 C C . ASN A 1 101 ? -41.059 -17.239 -24.443 1.000 109.199 98 ASN A C 1
ATOM 1633 O O . ASN A 1 101 ? -40.854 -16.035 -24.209 1.000 110.709 98 ASN A O 1
ATOM 1644 N N . GLU A 1 102 ? -42.269 -17.771 -24.648 1.000 107.675 99 GLU A N 1
ATOM 1645 C CA . GLU A 1 102 ? -43.548 -17.028 -24.477 1.000 107.689 99 GLU A CA 1
ATOM 1646 C C . GLU A 1 102 ? -43.811 -16.802 -22.984 1.000 104.678 99 GLU A C 1
ATOM 1647 O O . GLU A 1 102 ? -44.205 -15.677 -22.621 1.000 103.062 99 GLU A O 1
ATOM 1659 N N . LEU A 1 103 ? -43.618 -17.836 -22.159 1.000 101.228 100 LEU A N 1
ATOM 1660 C CA . LEU A 1 103 ? -43.855 -17.785 -20.690 1.000 100.146 100 LEU A CA 1
ATOM 1661 C C . LEU A 1 103 ? -42.742 -16.972 -20.021 1.000 97.029 100 LEU A C 1
ATOM 1662 O O . LEU A 1 103 ? -43.072 -16.065 -19.235 1.000 96.978 100 LEU A O 1
ATOM 1678 N N . ILE A 1 104 ? -41.480 -17.291 -20.322 1.000 93.715 101 ILE A N 1
ATOM 1679 C CA . ILE A 1 104 ? -40.279 -16.588 -19.778 1.000 93.087 101 ILE A CA 1
ATOM 1680 C C . ILE A 1 104 ? -40.450 -15.080 -20.002 1.000 96.622 101 ILE A C 1
ATOM 1681 O O . ILE A 1 104 ? -40.243 -14.318 -19.038 1.000 99.998 101 ILE A O 1
ATOM 1697 N N . THR A 1 105 ? -40.821 -14.668 -21.220 1.000 100.913 102 THR A N 1
ATOM 1698 C CA . THR A 1 105 ? -41.014 -13.238 -21.593 1.000 103.937 102 THR A CA 1
ATOM 1699 C C . THR A 1 105 ? -42.240 -12.690 -20.849 1.000 102.903 102 THR A C 1
ATOM 1700 O O . THR A 1 105 ? -42.159 -11.550 -20.356 1.000 106.472 102 THR A O 1
ATOM 1711 N N . GLN A 1 106 ? -43.317 -13.479 -20.762 1.000 101.009 103 GLN A N 1
ATOM 1712 C CA . GLN A 1 106 ? -44.584 -13.112 -20.068 1.000 100.676 103 GLN A CA 1
ATOM 1713 C C . GLN A 1 106 ? -44.295 -12.828 -18.587 1.000 100.670 103 GLN A C 1
ATOM 1714 O O . GLN A 1 106 ? -44.894 -11.879 -18.040 1.000 95.649 103 GLN A O 1
ATOM 1728 N N . PHE A 1 107 ? -43.416 -13.629 -17.976 1.000 103.174 104 PHE A N 1
ATOM 1729 C CA . PHE A 1 107 ? -43.011 -13.541 -16.547 1.000 103.353 104 PHE A CA 1
ATOM 1730 C C . PHE A 1 107 ? -42.211 -12.253 -16.317 1.000 104.879 104 PHE A C 1
ATOM 1731 O O . PHE A 1 107 ? -42.492 -11.551 -15.328 1.000 109.343 104 PHE A O 1
ATOM 1748 N N . ASN A 1 108 ? -41.250 -11.961 -17.200 1.000 104.151 105 ASN A N 1
ATOM 1749 C CA . ASN A 1 108 ? -40.405 -10.735 -17.149 1.000 104.484 105 ASN A CA 1
ATOM 1750 C C . ASN A 1 108 ? -41.284 -9.494 -17.346 1.000 103.004 105 ASN A C 1
ATOM 1751 O O . ASN A 1 108 ? -40.958 -8.447 -16.758 1.000 104.166 105 ASN A O 1
ATOM 1762 N N . GLU A 1 109 ? -42.358 -9.610 -18.133 1.000 104.963 106 GLU A N 1
ATOM 1763 C CA . GLU A 1 109 ? -43.304 -8.500 -18.430 1.000 108.043 106 GLU A CA 1
ATOM 1764 C C . GLU A 1 109 ? -44.339 -8.383 -17.302 1.000 105.331 106 GLU A C 1
ATOM 1765 O O . GLU A 1 109 ? -44.955 -7.306 -17.193 1.000 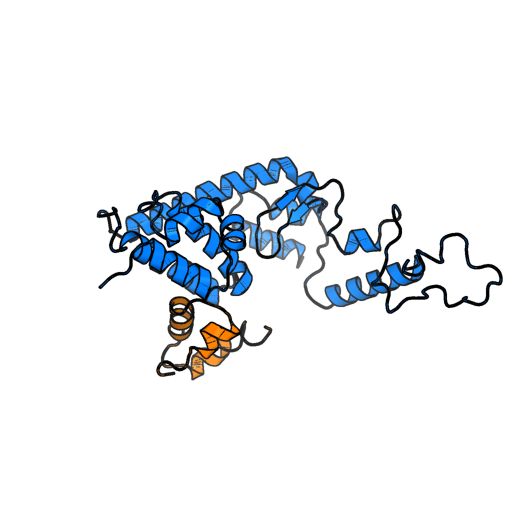103.650 106 GLU A O 1
ATOM 1777 N N . TYR A 1 110 ? -44.522 -9.440 -16.501 1.000 103.434 107 TYR A N 1
ATOM 1778 C CA . TYR A 1 110 ? -45.367 -9.442 -15.274 1.000 100.189 107 TYR A CA 1
ATOM 1779 C C . TYR A 1 110 ? -44.573 -8.853 -14.102 1.000 96.708 107 TYR A C 1
ATOM 1780 O O . TYR A 1 110 ? -45.148 -8.068 -13.325 1.000 95.764 107 TYR A O 1
ATOM 1798 N N . TYR A 1 111 ? -43.302 -9.243 -13.973 1.000 94.632 108 TYR A N 1
ATOM 1799 C CA . TYR A 1 111 ? -42.349 -8.734 -12.951 1.000 93.641 108 TYR A CA 1
ATOM 1800 C C . TYR A 1 111 ? -42.270 -7.205 -13.044 1.000 95.418 108 TYR A C 1
ATOM 1801 O O . TYR A 1 111 ? -42.451 -6.533 -12.010 1.000 97.470 108 TYR A O 1
ATOM 1819 N N . ASP A 1 112 ? -42.003 -6.685 -14.249 1.000 95.354 109 ASP A N 1
ATOM 1820 C CA . ASP A 1 112 ? -41.838 -5.232 -14.532 1.000 94.181 109 ASP A CA 1
ATOM 1821 C C . ASP A 1 112 ? -43.091 -4.477 -14.071 1.000 92.438 109 ASP A C 1
ATOM 1822 O O . ASP A 1 112 ? -42.933 -3.473 -13.349 1.000 89.556 109 ASP A O 1
ATOM 1831 N N . VAL A 1 113 ? -44.278 -4.948 -14.471 1.000 93.283 110 VAL A N 1
ATOM 1832 C CA . VAL A 1 113 ? -45.603 -4.376 -14.076 1.000 95.174 110 VAL A CA 1
ATOM 1833 C C . VAL A 1 113 ? -45.659 -4.276 -12.547 1.000 95.083 110 VAL A C 1
ATOM 1834 O O . VAL A 1 113 ? -46.105 -3.225 -12.043 1.000 91.787 110 VAL A O 1
ATOM 1847 N N . THR A 1 114 ? -45.223 -5.333 -11.853 1.000 96.103 111 THR A N 1
ATOM 1848 C CA . THR A 1 114 ? -45.240 -5.458 -10.369 1.000 95.405 111 THR A CA 1
ATOM 1849 C C . THR A 1 114 ? -44.316 -4.400 -9.752 1.000 95.612 111 THR A C 1
ATOM 1850 O O . THR A 1 114 ? -44.778 -3.683 -8.842 1.000 95.181 111 THR A O 1
ATOM 1861 N N . ILE A 1 115 ? -43.068 -4.311 -10.228 1.000 94.069 112 ILE A N 1
ATOM 1862 C CA . ILE A 1 115 ? -42.050 -3.330 -9.741 1.000 94.106 112 ILE A CA 1
ATOM 1863 C C . ILE A 1 115 ? -42.687 -1.938 -9.711 1.000 96.670 112 ILE A C 1
ATOM 1864 O O . ILE A 1 115 ? -42.591 -1.273 -8.667 1.000 101.543 112 ILE A O 1
ATOM 1880 N N . LYS A 1 116 ? -43.304 -1.524 -10.821 1.000 99.431 113 LYS A N 1
ATOM 1881 C CA . LYS A 1 116 ? -43.917 -0.179 -10.986 1.000 102.106 113 LYS A CA 1
ATOM 1882 C C . LYS A 1 116 ? -44.938 0.053 -9.868 1.000 99.587 113 LYS A C 1
ATOM 1883 O O . LYS A 1 116 ? -44.851 1.106 -9.210 1.000 99.700 113 LYS A O 1
ATOM 1902 N N . LYS A 1 117 ? -45.853 -0.901 -9.663 1.000 100.575 114 LYS A N 1
ATOM 1903 C CA . LYS A 1 117 ? -46.904 -0.843 -8.609 1.000 103.598 114 LYS A CA 1
ATOM 1904 C C . LYS A 1 117 ? -46.230 -0.607 -7.253 1.000 101.294 114 LYS A C 1
ATOM 1905 O O . LYS A 1 117 ? -46.616 0.354 -6.564 1.000 98.999 114 LYS A O 1
ATOM 1924 N N . LYS A 1 118 ? -45.247 -1.446 -6.908 1.000 99.820 115 LYS A N 1
ATOM 1925 C CA . LYS A 1 118 ? -44.487 -1.382 -5.630 1.000 99.229 115 LYS A CA 1
ATOM 1926 C C . LYS A 1 118 ? -43.897 0.023 -5.448 1.000 98.613 115 LYS A C 1
ATOM 1927 O O . LYS A 1 118 ? -44.079 0.595 -4.355 1.000 102.653 115 LYS A O 1
ATOM 1946 N N . GLN A 1 119 ? -43.231 0.556 -6.478 1.000 98.144 116 GLN A N 1
ATOM 1947 C CA . GLN A 1 119 ? -42.529 1.871 -6.442 1.000 97.859 116 GLN A CA 1
ATOM 1948 C C . GLN A 1 119 ? -43.544 3.009 -6.294 1.000 96.923 116 GLN A C 1
ATOM 1949 O O . GLN A 1 119 ? -43.234 3.979 -5.577 1.000 94.076 116 GLN A O 1
ATOM 1963 N N . ASN A 1 120 ? -44.695 2.899 -6.964 1.000 99.356 117 ASN A N 1
ATOM 1964 C CA . ASN A 1 120 ? -45.836 3.844 -6.826 1.000 101.349 117 ASN A CA 1
ATOM 1965 C C . ASN A 1 120 ? -46.294 3.856 -5.362 1.000 99.571 117 ASN A C 1
ATOM 1966 O O . ASN A 1 120 ? -46.486 4.959 -4.816 1.000 101.772 117 ASN A O 1
ATOM 1977 N N . GLU A 1 121 ? -46.444 2.672 -4.754 1.000 97.510 118 GLU A N 1
ATOM 1978 C CA . GLU A 1 121 ? -46.933 2.495 -3.358 1.000 96.235 118 GLU A CA 1
ATOM 1979 C C . GLU A 1 121 ? -45.886 3.018 -2.366 1.000 91.093 118 GLU A C 1
ATOM 1980 O O . GLU A 1 121 ? -46.296 3.539 -1.311 1.000 88.378 118 GLU A O 1
ATOM 1992 N N . ASN A 1 122 ? -44.595 2.877 -2.687 1.000 89.004 119 ASN A N 1
ATOM 1993 C CA . ASN A 1 122 ? -43.465 3.422 -1.884 1.000 88.991 119 ASN A CA 1
ATOM 1994 C C . ASN A 1 122 ? -43.499 4.951 -1.933 1.000 91.717 119 ASN A C 1
ATOM 1995 O O . ASN A 1 122 ? -43.412 5.576 -0.859 1.000 92.832 119 ASN A O 1
ATOM 2006 N N . SER A 1 123 ? -43.615 5.514 -3.140 1.000 94.210 120 SER A N 1
ATOM 2007 C CA . SER A 1 123 ? -43.637 6.976 -3.414 1.000 94.168 120 SER A CA 1
ATOM 2008 C C . SER A 1 123 ? -44.622 7.674 -2.467 1.000 93.595 120 SER A C 1
ATOM 2009 O O . SER A 1 123 ? -44.296 8.778 -1.996 1.000 96.368 120 SER A O 1
ATOM 2017 N N . LYS A 1 124 ? -45.772 7.042 -2.198 1.000 93.475 121 LYS A N 1
ATOM 2018 C CA . LYS A 1 124 ? -46.847 7.558 -1.304 1.000 92.688 121 LYS A CA 1
ATOM 2019 C C . LYS A 1 124 ? -46.310 7.739 0.122 1.000 90.024 121 LYS A C 1
ATOM 2020 O O . LYS A 1 124 ? -46.748 8.693 0.795 1.000 91.402 121 LYS A O 1
ATOM 2039 N N . ILE A 1 125 ? -45.408 6.854 0.560 1.000 86.985 122 ILE A N 1
ATOM 2040 C CA . ILE A 1 125 ? -44.838 6.829 1.942 1.000 85.768 122 ILE A CA 1
ATOM 2041 C C . ILE A 1 125 ? -43.328 7.102 1.884 1.000 85.985 122 ILE A C 1
ATOM 2042 O O . ILE A 1 125 ? -42.609 6.627 2.788 1.000 84.281 122 ILE A O 1
ATOM 2058 N N . GLU A 1 126 ? -42.873 7.852 0.875 1.000 86.397 123 GLU A N 1
ATOM 2059 C CA . GLU A 1 126 ? -41.446 8.232 0.685 1.000 87.709 123 GLU A CA 1
ATOM 2060 C C . GLU A 1 126 ? -40.921 8.857 1.984 1.000 84.810 123 GLU A C 1
ATOM 2061 O O . GLU A 1 126 ? -39.767 8.566 2.354 1.000 84.878 123 GLU A O 1
ATOM 2073 N N . SER A 1 127 ? -41.751 9.676 2.638 1.000 82.454 124 SER A N 1
ATOM 2074 C CA . SER A 1 127 ? -41.501 10.294 3.968 1.000 81.676 124 SER A CA 1
ATOM 2075 C C . SER A 1 127 ? -40.957 9.244 4.945 1.000 80.558 124 SER A C 1
ATOM 2076 O O . SER A 1 127 ? -39.791 9.377 5.367 1.000 80.313 124 SER A O 1
ATOM 2084 N N . ASP A 1 128 ? -41.770 8.231 5.263 1.000 80.663 125 ASP A N 1
ATOM 2085 C CA . ASP A 1 128 ? -41.503 7.220 6.323 1.000 79.917 125 ASP A CA 1
ATOM 2086 C C . ASP A 1 128 ? -40.391 6.265 5.879 1.000 79.827 125 ASP A C 1
ATOM 2087 O O . ASP A 1 128 ? -39.612 5.834 6.752 1.000 80.747 125 ASP A O 1
ATOM 2096 N N . ILE A 1 129 ? -40.336 5.928 4.585 1.000 78.368 126 ILE A N 1
ATOM 2097 C CA . ILE A 1 129 ? -39.233 5.113 3.992 1.000 76.044 126 ILE A CA 1
ATOM 2098 C C . ILE A 1 129 ? -37.920 5.865 4.214 1.000 73.802 126 ILE A C 1
ATOM 2099 O O . ILE A 1 129 ? -36.983 5.252 4.763 1.000 73.199 126 ILE A O 1
ATOM 2115 N N . PHE A 1 130 ? -37.867 7.142 3.817 1.000 73.530 127 PHE A N 1
ATOM 2116 C CA . PHE A 1 130 ? -36.646 7.986 3.883 1.000 73.169 127 PHE A CA 1
ATOM 2117 C C . PHE A 1 130 ? -36.167 8.083 5.334 1.000 70.884 127 PHE A C 1
ATOM 2118 O O . PHE A 1 130 ? -35.001 7.743 5.604 1.000 73.145 127 PHE A O 1
ATOM 2135 N N . SER A 1 131 ? -37.052 8.515 6.236 1.000 68.580 128 SER A N 1
ATOM 2136 C CA . SER A 1 131 ? -36.753 8.773 7.669 1.000 68.339 128 SER A CA 1
ATOM 2137 C C . SER A 1 131 ? -36.587 7.454 8.438 1.000 66.924 128 SER A C 1
ATOM 2138 O O . SER A 1 131 ? -36.398 7.513 9.668 1.000 65.425 128 SER A O 1
ATOM 2146 N N . ASN A 1 132 ? -36.664 6.312 7.743 1.000 68.248 129 ASN A N 1
ATOM 2147 C CA . ASN A 1 132 ? -36.402 4.948 8.279 1.000 70.863 129 ASN A CA 1
ATOM 2148 C C . ASN A 1 132 ? -37.472 4.571 9.314 1.000 72.650 129 ASN A C 1
ATOM 2149 O O . ASN A 1 132 ? -37.198 3.669 10.140 1.000 73.651 129 ASN A O 1
ATOM 2160 N N . LYS A 1 133 ? -38.651 5.205 9.252 1.000 72.953 130 LYS A N 1
ATOM 2161 C CA . LYS A 1 133 ? -39.840 4.865 10.080 1.000 72.661 130 LYS A CA 1
ATOM 2162 C C . LYS A 1 133 ? -40.522 3.644 9.451 1.000 70.911 130 LYS A C 1
ATOM 2163 O O . LYS A 1 133 ? -41.715 3.732 9.106 1.000 69.714 130 LYS A O 1
ATOM 2182 N N . ILE A 1 134 ? -39.771 2.548 9.322 1.000 72.096 131 ILE A N 1
ATOM 2183 C CA . ILE A 1 134 ? -40.149 1.310 8.578 1.000 70.486 131 ILE A CA 1
ATOM 2184 C C . ILE A 1 134 ? -39.732 0.099 9.414 1.000 68.023 131 ILE A C 1
ATOM 2185 O O . ILE A 1 134 ? -38.648 0.149 10.031 1.000 68.917 131 ILE A O 1
ATOM 2201 N N . LYS A 1 135 ? -40.578 -0.932 9.429 1.000 67.282 132 LYS A N 1
ATOM 2202 C CA . LYS A 1 135 ? -40.283 -2.277 9.986 1.000 66.941 132 LYS A CA 1
ATOM 2203 C C . LYS A 1 135 ? -40.179 -3.243 8.802 1.000 65.007 132 LYS A C 1
ATOM 2204 O O . LYS A 1 135 ? -41.229 -3.692 8.307 1.000 62.189 132 LYS A O 1
ATOM 2223 N N . LEU A 1 136 ? -38.948 -3.515 8.360 1.000 66.387 133 LEU A N 1
ATOM 2224 C CA . LEU A 1 136 ? -38.627 -4.310 7.146 1.000 66.427 133 LEU A CA 1
ATOM 2225 C C . LEU A 1 136 ? -38.235 -5.730 7.570 1.000 64.760 133 LEU A C 1
ATOM 2226 O O . LEU A 1 136 ? -37.154 -5.887 8.163 1.000 65.433 133 LEU A O 1
ATOM 2242 N N . VAL A 1 137 ? -39.091 -6.717 7.290 1.000 64.178 134 VAL A N 1
ATOM 2243 C CA . VAL A 1 137 ? -38.857 -8.153 7.632 1.000 65.913 134 VAL A CA 1
ATOM 2244 C C . VAL A 1 137 ? -37.500 -8.563 7.049 1.000 66.955 134 VAL A C 1
ATOM 2245 O O . VAL A 1 137 ? -37.273 -8.304 5.850 1.000 66.259 134 VAL A O 1
ATOM 2258 N N . LYS A 1 138 ? -36.639 -9.174 7.869 1.000 69.289 135 LYS A N 1
ATOM 2259 C CA . LYS A 1 138 ? -35.230 -9.480 7.505 1.000 72.510 135 LYS A CA 1
ATOM 2260 C C . LYS A 1 138 ? -35.222 -10.501 6.363 1.000 70.321 135 LYS A C 1
ATOM 2261 O O . LYS A 1 138 ? -35.955 -11.505 6.464 1.000 69.296 135 LYS A O 1
ATOM 2280 N N . GLY A 1 139 ? -34.429 -10.233 5.321 1.000 69.324 136 GLY A N 1
ATOM 2281 C CA . GLY A 1 139 ? -34.340 -11.050 4.096 1.000 70.061 136 GLY A CA 1
ATOM 2282 C C . GLY A 1 139 ? -35.250 -10.528 2.998 1.000 70.887 136 GLY A C 1
ATOM 2283 O O . GLY A 1 139 ? -34.864 -10.626 1.818 1.000 71.145 136 GLY A O 1
ATOM 2287 N N . THR A 1 140 ? -36.409 -9.976 3.370 1.000 72.241 137 THR A N 1
ATOM 2288 C CA . THR A 1 140 ? -37.514 -9.614 2.444 1.000 73.257 137 THR A CA 1
ATOM 2289 C C . THR A 1 140 ? -37.469 -8.118 2.123 1.000 74.477 137 THR A C 1
ATOM 2290 O O . THR A 1 140 ? -36.756 -7.383 2.827 1.000 74.716 137 THR A O 1
ATOM 2301 N N . THR A 1 141 ? -38.226 -7.703 1.103 1.000 77.285 138 THR A N 1
ATOM 2302 C CA . THR A 1 141 ? -38.574 -6.286 0.809 1.000 78.698 138 THR A CA 1
ATOM 2303 C C . THR A 1 141 ? -39.931 -5.966 1.454 1.000 79.025 138 THR A C 1
ATOM 2304 O O . THR A 1 141 ? -40.382 -4.809 1.327 1.000 76.987 138 THR A O 1
ATOM 2315 N N . LYS A 1 142 ? -40.562 -6.961 2.093 1.000 79.689 139 LYS A N 1
ATOM 2316 C CA . LYS A 1 142 ? -41.843 -6.817 2.837 1.000 82.311 139 LYS A CA 1
ATOM 2317 C C . LYS A 1 142 ? -41.600 -5.926 4.057 1.000 80.089 139 LYS A C 1
ATOM 2318 O O . LYS A 1 142 ? -40.702 -6.254 4.854 1.000 80.028 139 LYS A O 1
ATOM 2337 N N . LYS A 1 143 ? -42.391 -4.860 4.191 1.000 79.474 140 LYS A N 1
ATOM 2338 C CA . LYS A 1 143 ? -42.195 -3.774 5.187 1.000 79.797 140 LYS A CA 1
ATOM 2339 C C . LYS A 1 143 ? -43.544 -3.357 5.771 1.000 78.652 140 LYS A C 1
ATOM 2340 O O . LYS A 1 143 ? -44.578 -3.575 5.110 1.000 77.323 140 LYS A O 1
ATOM 2359 N N . GLU A 1 144 ? -43.505 -2.746 6.954 1.000 79.760 141 GLU A N 1
ATOM 2360 C CA . GLU A 1 144 ? -44.680 -2.182 7.662 1.000 79.796 141 GLU A CA 1
ATOM 2361 C C . GLU A 1 144 ? -44.271 -0.825 8.242 1.000 77.018 141 GLU A C 1
ATOM 2362 O O . GLU A 1 144 ? -43.262 -0.779 8.965 1.000 76.171 141 GLU A O 1
ATOM 2374 N N . VAL A 1 145 ? -45.008 0.239 7.916 1.000 76.862 142 VAL A N 1
ATOM 2375 C CA . VAL A 1 145 ? -44.752 1.610 8.447 1.000 75.425 142 VAL A CA 1
ATOM 2376 C C . VAL A 1 145 ? -44.948 1.567 9.968 1.000 73.975 142 VAL A C 1
ATOM 2377 O O . VAL A 1 145 ? -45.867 0.861 10.432 1.000 72.277 142 VAL A O 1
ATOM 2390 N N . ILE A 1 146 ? -44.089 2.276 10.702 1.000 73.292 143 ILE A N 1
ATOM 2391 C CA . ILE A 1 146 ? -44.063 2.321 12.195 1.000 73.498 143 ILE A CA 1
ATOM 2392 C C . ILE A 1 146 ? -43.952 3.792 12.611 1.000 75.141 143 ILE A C 1
ATOM 2393 O O . ILE A 1 146 ? -43.623 4.619 11.736 1.000 73.186 143 ILE A O 1
ATOM 2409 N N . GLU A 1 147 ? -44.239 4.110 13.877 1.000 78.943 144 GLU A N 1
ATOM 2410 C CA . GLU A 1 147 ? -44.442 5.514 14.332 1.000 84.662 144 GLU A CA 1
ATOM 2411 C C . GLU A 1 147 ? -43.085 6.218 14.484 1.000 83.736 144 GLU A C 1
ATOM 2412 O O . GLU A 1 147 ? -43.053 7.452 14.316 1.000 84.868 144 GLU A O 1
ATOM 2424 N N . LYS A 1 148 ? -42.013 5.471 14.770 1.000 85.984 145 LYS A N 1
ATOM 2425 C CA . LYS A 1 148 ? -40.626 6.002 14.910 1.000 86.923 145 LYS A CA 1
ATOM 2426 C C . LYS A 1 148 ? -39.642 5.039 14.251 1.000 83.272 145 LYS A C 1
ATOM 2427 O O . LYS A 1 148 ? -39.968 3.873 14.037 1.000 81.698 145 LYS A O 1
ATOM 2446 N N . PRO A 1 149 ? -38.410 5.489 13.911 1.000 81.796 146 PRO A N 1
ATOM 2447 C CA . PRO A 1 149 ? -37.411 4.619 13.287 1.000 80.985 146 PRO A CA 1
ATOM 2448 C C . PRO A 1 149 ? -36.658 3.768 14.322 1.000 77.158 146 PRO A C 1
ATOM 2449 O O . PRO A 1 149 ? -35.484 3.997 14.527 1.000 74.417 146 PRO A O 1
ATOM 2460 N N . TYR A 1 150 ? -37.354 2.805 14.932 1.000 77.771 147 TYR A N 1
ATOM 2461 C CA . TYR A 1 150 ? -36.860 1.976 16.065 1.000 78.723 147 TYR A CA 1
ATOM 2462 C C . TYR A 1 150 ? -35.684 1.102 15.614 1.000 77.222 147 TYR A C 1
ATOM 2463 O O . TYR A 1 150 ? -34.797 0.827 16.446 1.000 80.782 147 TYR A O 1
ATOM 2481 N N . PHE A 1 151 ? -35.687 0.671 14.348 1.000 75.185 148 PHE A N 1
ATOM 2482 C CA . PHE A 1 151 ? -34.714 -0.302 13.783 1.000 74.459 148 PHE A CA 1
ATOM 2483 C C . PHE A 1 151 ? -33.506 0.426 13.180 1.000 72.367 148 PHE A C 1
ATOM 2484 O O . PHE A 1 151 ? -32.524 -0.253 12.847 1.000 74.732 148 PHE A O 1
ATOM 2501 N N . ASP A 1 152 ? -33.571 1.753 13.048 1.000 70.996 149 ASP A N 1
ATOM 2502 C CA . ASP A 1 152 ? -32.410 2.599 12.661 1.000 68.967 149 ASP A CA 1
ATOM 2503 C C . ASP A 1 152 ? -31.455 2.665 13.860 1.000 67.185 149 ASP A C 1
ATOM 2504 O O . ASP A 1 152 ? -31.786 3.364 14.840 1.000 63.577 149 ASP A O 1
ATOM 2513 N N . LEU A 1 153 ? -30.329 1.945 13.780 1.000 65.747 150 LEU A N 1
ATOM 2514 C CA . LEU A 1 153 ? -29.286 1.869 14.841 1.000 64.684 150 LEU A CA 1
ATOM 2515 C C . LEU A 1 153 ? -28.802 3.280 15.191 1.000 65.878 150 LEU A C 1
ATOM 2516 O O . LEU A 1 153 ? -28.622 3.558 16.391 1.000 64.444 150 LEU A O 1
ATOM 2532 N N . ASN A 1 154 ? -28.590 4.129 14.181 1.000 67.178 151 ASN A N 1
ATOM 2533 C CA . ASN A 1 154 ? -28.103 5.520 14.370 1.000 68.126 151 ASN A CA 1
ATOM 2534 C C . ASN A 1 154 ? -29.076 6.276 15.277 1.000 67.906 151 ASN A C 1
ATOM 2535 O O . ASN A 1 154 ? -28.610 6.843 16.280 1.000 70.835 151 ASN A O 1
ATOM 2546 N N . TRP A 1 155 ? -30.369 6.277 14.930 1.000 67.345 152 TRP A N 1
ATOM 2547 C CA . TRP A 1 155 ? -31.442 7.001 15.667 1.000 66.455 152 TRP A CA 1
ATOM 2548 C C . TRP A 1 155 ? -31.485 6.549 17.130 1.000 64.775 152 TRP A C 1
ATOM 2549 O O . TRP A 1 155 ? -31.590 7.426 18.004 1.000 63.636 152 TRP A O 1
ATOM 2570 N N . LEU A 1 156 ? -31.445 5.236 17.382 1.000 65.069 153 LEU A N 1
ATOM 2571 C CA . LEU A 1 156 ? -31.518 4.661 18.753 1.000 66.319 153 LEU A CA 1
ATOM 2572 C C . LEU A 1 156 ? -30.421 5.290 19.619 1.000 66.707 153 LEU A C 1
ATOM 2573 O O . LEU A 1 156 ? -30.718 5.641 20.776 1.000 66.921 153 LEU A O 1
ATOM 2589 N N . LEU A 1 157 ? -29.213 5.433 19.064 1.000 67.934 154 LEU A N 1
ATOM 2590 C CA . LEU A 1 157 ? -28.001 5.911 19.783 1.000 67.566 154 LEU A CA 1
ATOM 2591 C C . LEU A 1 157 ? -28.042 7.436 19.957 1.000 67.077 154 LEU A C 1
ATOM 2592 O O . LEU A 1 157 ? -27.454 7.914 20.941 1.000 71.505 154 LEU A O 1
ATOM 2608 N N . THR A 1 158 ? -28.709 8.173 19.060 1.000 65.497 155 THR A N 1
ATOM 2609 C CA . THR A 1 158 ? -28.673 9.662 19.018 1.000 67.616 155 THR A CA 1
ATOM 2610 C C . THR A 1 158 ? -29.903 10.288 19.693 1.000 68.928 155 THR A C 1
ATOM 2611 O O . THR A 1 158 ? -29.761 11.421 20.184 1.000 73.355 155 THR A O 1
ATOM 2622 N N . GLN A 1 159 ? -31.057 9.609 19.717 1.000 70.331 156 GLN A N 1
ATOM 2623 C CA . GLN A 1 159 ? -32.332 10.159 20.271 1.000 70.596 156 GLN A CA 1
ATOM 2624 C C . GLN A 1 159 ? -32.172 10.461 21.770 1.000 72.823 156 GLN A C 1
ATOM 2625 O O . GLN A 1 159 ? -31.311 9.827 22.420 1.000 73.134 156 GLN A O 1
ATOM 2639 N N . ASN A 1 160 ? -32.977 11.401 22.285 1.000 74.135 157 ASN A N 1
ATOM 2640 C CA . ASN A 1 160 ? -32.985 11.840 23.708 1.000 76.773 157 ASN A CA 1
ATOM 2641 C C . ASN A 1 160 ? -34.364 11.612 24.341 1.000 77.769 157 ASN A C 1
ATOM 2642 O O . ASN A 1 160 ? -34.559 12.062 25.490 1.000 78.651 157 ASN A O 1
ATOM 2653 N N . GLU A 1 161 ? -35.274 10.930 23.639 1.000 78.344 158 GLU A N 1
ATOM 2654 C CA . GLU A 1 161 ? -36.683 10.732 24.074 1.000 76.604 158 GLU A CA 1
ATOM 2655 C C . GLU A 1 161 ? -36.734 9.671 25.182 1.000 73.335 158 GLU A C 1
ATOM 2656 O O . GLU A 1 161 ? -37.485 9.882 26.153 1.000 71.457 158 GLU A O 1
ATOM 2668 N N . TYR A 1 162 ? -35.954 8.590 25.056 1.000 71.821 159 TYR A N 1
ATOM 2669 C CA . TYR A 1 162 ? -36.054 7.377 25.913 1.000 70.459 159 TYR A CA 1
ATOM 2670 C C . TYR A 1 162 ? -34.675 6.821 26.279 1.000 67.793 159 TYR A C 1
ATOM 2671 O O . TYR A 1 162 ? -33.730 6.929 25.476 1.000 63.691 159 TYR A O 1
ATOM 2689 N N . GLU A 1 163 ? -34.598 6.198 27.458 1.000 69.523 160 GLU A N 1
ATOM 2690 C CA . GLU A 1 163 ? -33.413 5.448 27.953 1.000 71.001 160 GLU A CA 1
ATOM 2691 C C . GLU A 1 163 ? -33.144 4.278 27.002 1.000 70.379 160 GLU A C 1
ATOM 2692 O O . GLU A 1 163 ? -34.124 3.654 26.542 1.000 69.850 160 GLU A O 1
ATOM 2704 N N . VAL A 1 164 ? -31.866 4.009 26.726 1.000 70.295 161 VAL A N 1
ATOM 2705 C CA . VAL A 1 164 ? -31.384 2.821 25.961 1.000 68.270 161 VAL A CA 1
ATOM 2706 C C . VAL A 1 164 ? -30.761 1.843 26.960 1.000 67.157 161 VAL A C 1
ATOM 2707 O O . VAL A 1 164 ? -30.047 2.305 27.861 1.000 65.675 161 VAL A O 1
ATOM 2720 N N . PHE A 1 165 ? -31.041 0.547 26.804 1.000 71.634 162 PHE A N 1
ATOM 2721 C CA . PHE A 1 165 ? -30.558 -0.544 27.691 1.000 74.593 162 PHE A CA 1
ATOM 2722 C C . PHE A 1 165 ? -29.520 -1.393 26.955 1.000 75.666 162 PHE A C 1
ATOM 2723 O O . PHE A 1 165 ? -29.330 -1.221 25.734 1.000 75.522 162 PHE A O 1
ATOM 2740 N N . PHE A 1 166 ? -28.871 -2.285 27.705 1.000 78.368 163 PHE A N 1
ATOM 2741 C CA . PHE A 1 166 ? -28.156 -3.482 27.195 1.000 80.380 163 PHE A CA 1
ATOM 2742 C C . PHE A 1 166 ? -28.782 -4.713 27.865 1.000 82.873 163 PHE A C 1
ATOM 2743 O O . PHE A 1 166 ? -29.634 -4.537 28.767 1.000 83.699 163 PHE A O 1
ATOM 2760 N N . ASP A 1 167 ? -28.408 -5.919 27.430 1.000 84.048 164 ASP A N 1
ATOM 2761 C CA . ASP A 1 167 ? -28.822 -7.181 28.099 1.000 86.035 164 ASP A CA 1
ATOM 2762 C C . ASP A 1 167 ? -28.542 -7.011 29.596 1.000 89.484 164 ASP A C 1
ATOM 2763 O O . ASP A 1 167 ? -27.680 -6.178 29.936 1.000 91.113 164 ASP A O 1
ATOM 2772 N N . ARG A 1 168 ? -29.227 -7.765 30.458 1.000 92.026 165 ARG A N 1
ATOM 2773 C CA . ARG A 1 168 ? -29.061 -7.666 31.933 1.000 94.009 165 ARG A CA 1
ATOM 2774 C C . ARG A 1 168 ? -27.756 -8.357 32.354 1.000 94.704 165 ARG A C 1
ATOM 2775 O O . ARG A 1 168 ? -27.780 -9.115 33.343 1.000 101.450 165 ARG A O 1
ATOM 2796 N N . SER A 1 169 ? -26.651 -8.054 31.661 1.000 94.747 166 SER A N 1
ATOM 2797 C CA . SER A 1 169 ? -25.341 -8.750 31.772 1.000 98.809 166 SER A CA 1
ATOM 2798 C C . SER A 1 169 ? -24.213 -7.743 32.030 1.000 103.516 166 SER A C 1
ATOM 2799 O O . SER A 1 169 ? -23.907 -7.504 33.214 1.000 104.201 166 SER A O 1
ATOM 2807 N N . PHE A 1 170 ? -23.628 -7.171 30.969 1.000 111.467 167 PHE A N 1
ATOM 2808 C CA . PHE A 1 170 ? -22.422 -6.298 31.024 1.000 117.981 167 PHE A CA 1
ATOM 2809 C C . PHE A 1 170 ? -22.840 -4.932 31.579 1.000 116.703 167 PHE A C 1
ATOM 2810 O O . PHE A 1 170 ? -22.599 -3.906 30.910 1.000 117.970 167 PHE A O 1
ATOM 2827 N N . LEU A 1 171 ? -23.435 -4.930 32.778 1.000 117.289 168 LEU A N 1
ATOM 2828 C CA . LEU A 1 171 ? -24.173 -3.775 33.356 1.000 118.059 168 LEU A CA 1
ATOM 2829 C C . LEU A 1 171 ? -23.485 -3.286 34.634 1.000 114.577 168 LEU A C 1
ATOM 2830 O O . LEU A 1 171 ? -22.262 -3.475 34.753 1.000 118.427 168 LEU A O 1
ATOM 2846 N N . LEU A 1 172 ? -24.254 -2.690 35.551 1.000 111.598 169 LEU A N 1
ATOM 2847 C CA . LEU A 1 172 ? -23.749 -1.755 36.586 1.000 112.873 169 LEU A CA 1
ATOM 2848 C C . LEU A 1 172 ? -23.002 -0.630 35.863 1.000 114.596 169 LEU A C 1
ATOM 2849 O O . LEU A 1 172 ? -21.829 -0.367 36.200 1.000 121.281 169 LEU A O 1
ATOM 2865 N N . ASP A 1 173 ? -23.678 -0.013 34.886 1.000 112.735 170 ASP A N 1
ATOM 2866 C CA . ASP A 1 173 ? -23.170 1.130 34.080 1.000 115.400 170 ASP A CA 1
ATOM 2867 C C . ASP A 1 173 ? -22.858 2.305 35.014 1.000 116.041 170 ASP A C 1
ATOM 2868 O O . ASP A 1 173 ? -22.101 3.200 34.597 1.000 116.359 170 ASP A O 1
ATOM 2877 N N . ASN A 1 174 ? -23.448 2.312 36.214 1.000 118.953 171 ASN A N 1
ATOM 2878 C CA . ASN A 1 174 ? -22.983 3.126 37.368 1.000 123.685 171 ASN A CA 1
ATOM 2879 C C . ASN A 1 174 ? -21.910 2.325 38.112 1.000 123.284 171 ASN A C 1
ATOM 2880 O O . ASN A 1 174 ? -22.276 1.361 38.815 1.000 119.939 171 ASN A O 1
ATOM 2891 N N . ASN A 1 175 ? -20.637 2.700 37.940 1.000 126.451 172 ASN A N 1
ATOM 2892 C CA . ASN A 1 175 ? -19.485 2.149 38.707 1.000 129.517 172 ASN A CA 1
ATOM 2893 C C . ASN A 1 175 ? -19.625 2.561 40.177 1.000 132.261 172 ASN A C 1
ATOM 2894 O O . ASN A 1 175 ? -19.032 1.883 41.041 1.000 125.605 172 ASN A O 1
ATOM 2905 N N . PHE A 1 176 ? -20.385 3.631 40.439 1.000 139.673 173 PHE A N 1
ATOM 2906 C CA . PHE A 1 176 ? -20.766 4.105 41.795 1.000 143.653 173 PHE A CA 1
ATOM 2907 C C . PHE A 1 176 ? -21.876 3.200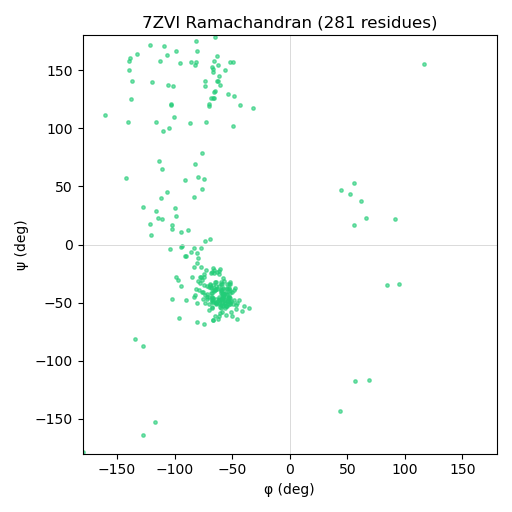 42.346 1.000 141.144 173 PHE A C 1
ATOM 2908 O O . PHE A 1 176 ? -23.057 3.596 42.289 1.000 144.302 173 PHE A O 1
ATOM 2925 N N . LEU A 1 177 ? -21.505 2.013 42.841 1.000 139.294 174 LEU A N 1
ATOM 2926 C CA . LEU A 1 177 ? -22.397 1.094 43.603 1.000 139.501 174 LEU A CA 1
ATOM 2927 C C . LEU A 1 177 ? -21.999 1.147 45.085 1.000 141.213 174 LEU A C 1
ATOM 2928 O O . LEU A 1 177 ? -21.900 0.080 45.728 1.000 138.405 174 LEU A O 1
ATOM 2944 N N . ASN A 1 178 ? -21.785 2.365 45.593 1.000 143.444 175 ASN A N 1
ATOM 2945 C CA . ASN A 1 178 ? -21.393 2.677 46.994 1.000 142.616 175 ASN A CA 1
ATOM 2946 C C . ASN A 1 178 ? -22.129 3.957 47.410 1.000 145.585 175 ASN A C 1
ATOM 2947 O O . ASN A 1 178 ? -21.456 4.938 47.786 1.000 145.375 175 ASN A O 1
ATOM 2958 N N . LYS A 1 179 ? -23.465 3.937 47.337 1.000 149.462 176 LYS A N 1
ATOM 2959 C CA . LYS A 1 179 ? -24.331 5.149 47.350 1.000 153.120 176 LYS A CA 1
ATOM 2960 C C . LYS A 1 179 ? -25.330 5.110 48.516 1.000 157.510 176 LYS A C 1
ATOM 2961 O O . LYS A 1 179 ? -26.316 5.874 48.457 1.000 160.073 176 LYS A O 1
ATOM 2980 N N . LYS A 1 180 ? -25.088 4.272 49.532 1.000 161.686 177 LYS A N 1
ATOM 2981 C CA . LYS A 1 180 ? -25.953 4.125 50.737 1.000 165.204 177 LYS A CA 1
ATOM 2982 C C . LYS A 1 180 ? -27.284 3.479 50.320 1.000 162.537 177 LYS A C 1
ATOM 2983 O O . LYS A 1 180 ? -27.245 2.313 49.874 1.000 162.743 177 LYS A O 1
ATOM 3002 N N . HIS A 1 181 ? -28.410 4.191 50.464 1.000 157.120 178 HIS A N 1
ATOM 3003 C CA . HIS A 1 181 ? -29.761 3.742 50.031 1.000 154.130 178 HIS A CA 1
ATOM 3004 C C . HIS A 1 181 ? -29.798 3.697 48.501 1.000 147.541 178 HIS A C 1
ATOM 3005 O O . HIS A 1 181 ? -29.468 4.726 47.876 1.000 142.501 178 HIS A O 1
ATOM 3020 N N . PHE A 1 182 ? -30.185 2.550 47.933 1.000 143.968 179 PHE A N 1
ATOM 3021 C CA . PHE A 1 182 ? -30.023 2.212 46.493 1.000 139.734 179 PHE A CA 1
ATOM 3022 C C . PHE A 1 182 ? -30.882 3.134 45.623 1.000 139.067 179 PHE A C 1
ATOM 3023 O O . PHE A 1 182 ? -32.109 3.211 45.856 1.000 133.151 179 PHE A O 1
ATOM 3040 N N . THR A 1 183 ? -30.242 3.783 44.639 1.000 138.214 180 THR A N 1
ATOM 3041 C CA . THR A 1 183 ? -30.855 4.752 43.690 1.000 135.793 180 THR A CA 1
ATOM 3042 C C . THR A 1 183 ? -32.315 4.357 43.440 1.000 129.710 180 THR A C 1
ATOM 3043 O O . THR A 1 183 ? -32.547 3.244 42.925 1.000 129.011 180 THR A O 1
ATOM 3054 N N . GLU A 1 184 ? -33.248 5.237 43.816 1.000 124.886 181 GLU A N 1
ATOM 3055 C CA . GLU A 1 184 ? -34.718 5.026 43.721 1.000 127.168 181 GLU A CA 1
ATOM 3056 C C . GLU A 1 184 ? -35.058 4.382 42.373 1.000 120.132 181 GLU A C 1
ATOM 3057 O O . GLU A 1 184 ? -34.733 4.988 41.332 1.000 127.308 181 GLU A O 1
ATOM 3069 N N . LYS A 1 185 ? -35.665 3.190 42.398 1.000 104.577 182 LYS A N 1
ATOM 3070 C CA . LYS A 1 185 ? -36.216 2.495 41.204 1.000 98.463 182 LYS A CA 1
ATOM 3071 C C . LYS A 1 185 ? -35.143 2.314 40.119 1.000 95.216 182 LYS A C 1
ATOM 3072 O O . LYS A 1 185 ? -35.522 2.040 38.965 1.000 93.025 182 LYS A O 1
ATOM 3091 N N . ASP A 1 186 ? -33.860 2.455 40.468 1.000 95.528 183 ASP A N 1
ATOM 3092 C CA . ASP A 1 186 ? -32.709 2.136 39.579 1.000 93.430 183 ASP A CA 1
ATOM 3093 C C . ASP A 1 186 ? -32.006 0.894 40.143 1.000 89.065 183 ASP A C 1
ATOM 3094 O O . ASP A 1 186 ? -30.814 0.691 39.852 1.000 85.691 183 ASP A O 1
ATOM 3103 N N . MET A 1 187 ? -32.745 0.117 40.943 1.000 86.735 184 MET A N 1
ATOM 3104 C CA . MET A 1 187 ? -32.515 -1.327 41.209 1.000 84.862 184 MET A CA 1
ATOM 3105 C C . MET A 1 187 ? -33.206 -2.154 40.114 1.000 80.342 184 MET A C 1
ATOM 3106 O O . MET A 1 187 ? -33.022 -3.385 40.104 1.000 83.339 184 MET A O 1
ATOM 3120 N N . TYR A 1 188 ? -33.978 -1.502 39.237 1.000 76.385 185 TYR A N 1
ATOM 3121 C CA . TYR A 1 188 ? -34.626 -2.103 38.040 1.000 78.190 185 TYR A CA 1
ATOM 3122 C C . TYR A 1 188 ? -33.839 -1.742 36.773 1.000 78.138 185 TYR A C 1
ATOM 3123 O O . TYR A 1 188 ? -33.589 -2.640 35.946 1.000 77.425 185 TYR A O 1
ATOM 3141 N N . TYR A 1 189 ? -33.472 -0.465 36.625 1.000 79.473 186 TYR A N 1
ATOM 3142 C CA . TYR A 1 189 ? -32.865 0.118 35.400 1.000 79.028 186 TYR A CA 1
ATOM 3143 C C . TYR A 1 189 ? -31.397 0.477 35.662 1.000 79.506 186 TYR A C 1
ATOM 3144 O O . TYR A 1 189 ? -31.033 1.671 35.628 1.000 80.249 186 TYR A O 1
ATOM 3162 N N . TYR A 1 190 ? -30.580 -0.552 35.906 1.000 78.232 187 TYR A N 1
ATOM 3163 C CA . TYR A 1 190 ? -29.096 -0.489 35.994 1.000 75.540 187 TYR A CA 1
ATOM 3164 C C . TYR A 1 190 ? -28.500 -0.821 34.619 1.000 77.089 187 TYR A C 1
ATOM 3165 O O . TYR A 1 190 ? -27.264 -0.786 34.479 1.000 76.727 187 TYR A O 1
ATOM 3183 N N . ASN A 1 191 ? -29.362 -1.114 33.636 1.000 79.766 188 ASN A N 1
ATOM 3184 C CA . ASN A 1 191 ? -28.982 -1.532 32.259 1.000 80.724 188 ASN A CA 1
ATOM 3185 C C . ASN A 1 191 ? -28.855 -0.300 31.363 1.000 79.523 188 ASN A C 1
ATOM 3186 O O . ASN A 1 191 ? -28.384 -0.460 30.223 1.000 78.987 188 ASN A O 1
ATOM 3197 N N . VAL A 1 192 ? -29.280 0.867 31.854 1.000 79.444 189 VAL A N 1
ATOM 3198 C CA . VAL A 1 192 ? -29.369 2.130 31.063 1.000 79.678 189 VAL A CA 1
ATOM 3199 C C . VAL A 1 192 ? -27.950 2.622 30.758 1.000 77.982 189 VAL A C 1
ATOM 3200 O O . VAL A 1 192 ? -27.185 2.857 31.713 1.000 77.642 189 VAL A O 1
ATOM 3213 N N . LEU A 1 193 ? -27.619 2.752 29.470 1.000 77.519 190 LEU A N 1
ATOM 3214 C CA . LEU A 1 193 ? -26.362 3.372 28.978 1.000 77.032 190 LEU A CA 1
ATOM 3215 C C . LEU A 1 193 ? -26.473 4.886 29.164 1.000 78.352 190 LEU A C 1
ATOM 3216 O O . LEU A 1 193 ? -27.551 5.430 28.859 1.000 79.699 190 LEU A O 1
ATOM 3232 N N . ASN A 1 194 ? -25.405 5.531 29.644 1.000 80.285 191 ASN A N 1
ATOM 3233 C CA . ASN A 1 194 ? -25.344 7.004 29.853 1.000 81.651 191 ASN A CA 1
ATOM 3234 C C . ASN A 1 194 ? -25.058 7.692 28.511 1.000 79.079 191 ASN A C 1
ATOM 3235 O O . ASN A 1 194 ? -24.677 6.991 27.554 1.000 74.087 191 ASN A O 1
ATOM 3246 N N . ASP A 1 195 ? -25.242 9.015 28.457 1.000 81.082 192 ASP A N 1
ATOM 3247 C CA . ASP A 1 195 ? -25.060 9.853 27.239 1.000 85.341 192 ASP A CA 1
ATOM 3248 C C . ASP A 1 195 ? -23.628 9.710 26.712 1.000 85.871 192 ASP A C 1
ATOM 3249 O O . ASP A 1 195 ? -23.459 9.713 25.477 1.000 86.344 192 ASP A O 1
ATOM 3258 N N . ASN A 1 196 ? -22.644 9.603 27.610 1.000 88.190 193 ASN A N 1
ATOM 3259 C CA . ASN A 1 196 ? -21.204 9.491 27.254 1.000 92.365 193 ASN A CA 1
ATOM 3260 C C . ASN A 1 196 ? -21.007 8.220 26.420 1.000 88.025 193 ASN A C 1
ATOM 3261 O O . ASN A 1 196 ? -20.564 8.339 25.263 1.000 87.322 193 ASN A O 1
ATOM 3272 N N . ASP A 1 197 ? -21.366 7.063 26.988 1.000 85.166 194 ASP A N 1
ATOM 3273 C CA . ASP A 1 197 ? -21.209 5.716 26.372 1.000 85.836 194 ASP A CA 1
ATOM 3274 C C . ASP A 1 197 ? -21.825 5.702 24.969 1.000 85.980 194 ASP A C 1
ATOM 3275 O O . ASP A 1 197 ? -21.133 5.263 24.032 1.000 85.866 194 ASP A O 1
ATOM 3284 N N . LEU A 1 198 ? -23.076 6.155 24.840 1.000 87.103 195 LEU A N 1
ATOM 3285 C CA . LEU A 1 198 ? -23.839 6.171 23.562 1.000 89.420 195 LEU A CA 1
ATOM 3286 C C . LEU A 1 198 ? -23.029 6.892 22.478 1.000 90.389 195 LEU A C 1
ATOM 3287 O O . LEU A 1 198 ? -22.908 6.332 21.368 1.000 89.607 195 LEU A O 1
ATOM 3303 N N . LYS A 1 199 ? -22.499 8.081 22.787 1.000 90.859 196 LYS A N 1
ATOM 3304 C CA . LYS A 1 199 ? -21.749 8.917 21.812 1.000 91.725 196 LYS A CA 1
ATOM 3305 C C . LYS A 1 199 ? -20.425 8.228 21.455 1.000 90.471 196 LYS A C 1
ATOM 3306 O O . LYS A 1 199 ? -20.022 8.323 20.283 1.000 92.944 196 LYS A O 1
ATOM 3325 N N . THR A 1 200 ? -19.778 7.557 22.414 1.000 87.472 197 THR A N 1
ATOM 3326 C CA . THR A 1 200 ? -18.528 6.784 22.179 1.000 87.129 197 THR A CA 1
ATOM 3327 C C . THR A 1 200 ? -18.829 5.609 21.240 1.000 86.493 197 THR A C 1
ATOM 3328 O O . THR A 1 200 ? -17.980 5.326 20.376 1.000 87.891 197 THR A O 1
ATOM 3339 N N . ILE A 1 201 ? -19.988 4.959 21.401 1.000 85.947 198 ILE A N 1
ATOM 3340 C CA . ILE A 1 201 ? -20.429 3.805 20.559 1.000 83.598 198 ILE A CA 1
ATOM 3341 C C . ILE A 1 201 ? -20.806 4.322 19.166 1.000 83.679 198 ILE A C 1
ATOM 3342 O O . ILE A 1 201 ? -20.450 3.651 18.180 1.000 83.429 198 ILE A O 1
ATOM 3358 N N . LYS A 1 202 ? -21.519 5.451 19.088 1.000 85.213 199 LYS A N 1
ATOM 3359 C CA . LYS A 1 202 ? -21.936 6.067 17.800 1.000 88.731 199 LYS A CA 1
ATOM 3360 C C . LYS A 1 202 ? -20.686 6.425 16.990 1.000 91.311 199 LYS A C 1
ATOM 3361 O O . LYS A 1 202 ? -20.648 6.088 15.792 1.000 93.463 199 LYS A O 1
ATOM 3380 N N . ASP A 1 203 ? -19.706 7.072 17.630 1.000 94.506 200 ASP A N 1
ATOM 3381 C CA . ASP A 1 203 ? -18.439 7.528 16.997 1.000 97.173 200 ASP A CA 1
ATOM 3382 C C . ASP A 1 203 ? -17.652 6.301 16.519 1.000 96.796 200 ASP A C 1
ATOM 3383 O O . ASP A 1 203 ? -17.233 6.300 15.345 1.000 96.586 200 ASP A O 1
ATOM 3392 N N . GLU A 1 204 ? -17.471 5.302 17.392 1.000 96.620 201 GLU A N 1
ATOM 3393 C CA . GLU A 1 204 ? -16.881 3.974 17.060 1.000 100.929 201 GLU A CA 1
ATOM 3394 C C . GLU A 1 204 ? -17.428 3.489 15.711 1.000 100.784 201 GLU A C 1
ATOM 3395 O O . GLU A 1 204 ? -16.618 3.225 14.800 1.000 103.290 201 GLU A O 1
ATOM 3407 N N . ILE A 1 205 ? -18.757 3.377 15.605 1.000 98.511 202 ILE A N 1
ATOM 3408 C CA . ILE A 1 205 ? -19.482 2.829 14.418 1.000 94.049 202 ILE A CA 1
ATOM 3409 C C . ILE A 1 205 ? -19.298 3.793 13.240 1.000 91.970 202 ILE A C 1
ATOM 3410 O O . ILE A 1 205 ? -19.011 3.309 12.131 1.000 92.672 202 ILE A O 1
ATOM 3426 N N . VAL A 1 206 ? -19.450 5.100 13.474 1.000 91.115 203 VAL A N 1
ATOM 3427 C CA . VAL A 1 206 ? -19.279 6.166 12.440 1.000 93.755 203 VAL A CA 1
ATOM 3428 C C . VAL A 1 206 ? -17.888 6.024 11.807 1.000 94.377 203 VAL A C 1
ATOM 3429 O O . VAL A 1 206 ? -17.793 6.174 10.577 1.000 95.851 203 VAL A O 1
ATOM 3442 N N . VAL A 1 207 ? -16.858 5.745 12.613 1.000 94.511 204 VAL A N 1
ATOM 3443 C CA . VAL A 1 207 ? -15.467 5.487 12.131 1.000 93.356 204 VAL A CA 1
ATOM 3444 C C . VAL A 1 207 ? -15.475 4.178 11.334 1.000 91.729 204 VAL A C 1
ATOM 3445 O O . VAL A 1 207 ? -15.228 4.236 10.112 1.000 89.000 204 VAL A O 1
ATOM 3458 N N . PHE A 1 208 ? -15.770 3.061 12.010 1.000 92.093 205 PHE A N 1
ATOM 3459 C CA . PHE A 1 208 ? -15.791 1.676 11.463 1.000 92.977 205 PHE A CA 1
ATOM 3460 C C . PHE A 1 208 ? -16.387 1.659 10.051 1.000 91.672 205 PHE A C 1
ATOM 3461 O O . PHE A 1 208 ? -15.752 1.098 9.143 1.000 91.836 205 PHE A O 1
ATOM 3478 N N . LEU A 1 209 ? -17.579 2.237 9.884 1.000 93.857 206 LEU A N 1
ATOM 3479 C CA . LEU A 1 209 ? -18.327 2.243 8.598 1.000 96.397 206 LEU A CA 1
ATOM 3480 C C . LEU A 1 209 ? -17.609 3.138 7.579 1.000 98.494 206 LEU A C 1
ATOM 3481 O O . LEU A 1 209 ? -17.625 2.779 6.387 1.000 100.211 206 LEU A O 1
ATOM 3497 N N . LEU A 1 210 ? -16.995 4.238 8.030 1.000 101.371 207 LEU A N 1
ATOM 3498 C CA . LEU A 1 210 ? -16.442 5.311 7.155 1.000 104.467 207 LEU A CA 1
ATOM 3499 C C . LEU A 1 210 ? -15.117 4.870 6.514 1.000 104.295 207 LEU A C 1
ATOM 3500 O O . LEU A 1 210 ? -14.847 5.332 5.388 1.000 106.163 207 LEU A O 1
ATOM 3516 N N . ASN A 1 211 ? -14.323 4.022 7.181 1.000 104.717 208 ASN A N 1
ATOM 3517 C CA . ASN A 1 211 ? -13.076 3.444 6.601 1.000 108.490 208 ASN A CA 1
ATOM 3518 C C . ASN A 1 211 ? -13.414 2.148 5.846 1.000 109.078 208 ASN A C 1
ATOM 3519 O O . ASN A 1 211 ? -12.477 1.399 5.512 1.000 113.639 208 ASN A O 1
ATOM 3530 N N . LYS A 1 212 ? -14.705 1.890 5.609 1.000 110.533 209 LYS A N 1
ATOM 3531 C CA . LYS A 1 212 ? -15.225 0.980 4.553 1.000 109.859 209 LYS A CA 1
ATOM 3532 C C . LYS A 1 212 ? -16.256 1.761 3.732 1.000 112.100 209 LYS A C 1
ATOM 3533 O O . LYS A 1 212 ? -16.281 3.003 3.853 1.000 114.199 209 LYS A O 1
ATOM 3552 N N . TYR A 1 213 ? -17.077 1.059 2.946 1.000 113.260 210 TYR A N 1
ATOM 3553 C CA . TYR A 1 213 ? -18.285 1.600 2.265 1.000 112.510 210 TYR A CA 1
ATOM 3554 C C . TYR A 1 213 ? -17.950 2.971 1.660 1.000 112.403 210 TYR A C 1
ATOM 3555 O O . TYR A 1 213 ? -16.817 3.129 1.162 1.000 123.286 210 TYR A O 1
ATOM 3573 N N . ASN A 1 214 ? -18.891 3.920 1.684 1.000 106.839 211 ASN A N 1
ATOM 3574 C CA . ASN A 1 214 ? -18.762 5.233 0.994 1.000 107.131 211 ASN A CA 1
ATOM 3575 C C . ASN A 1 214 ? -19.757 6.223 1.607 1.000 103.991 211 ASN A C 1
ATOM 3576 O O . ASN A 1 214 ? -20.972 6.030 1.409 1.000 104.999 211 ASN A O 1
ATOM 3587 N N . TYR A 1 215 ? -19.258 7.240 2.318 1.000 103.482 212 TYR A N 1
ATOM 3588 C CA . TYR A 1 215 ? -20.075 8.332 2.911 1.000 103.719 212 TYR A CA 1
ATOM 3589 C C . TYR A 1 215 ? -20.812 9.067 1.787 1.000 103.571 212 TYR A C 1
ATOM 3590 O O . TYR A 1 215 ? -20.206 9.328 0.728 1.000 100.646 212 TYR A O 1
ATOM 3608 N N . ILE A 1 216 ? -22.090 9.377 2.018 1.000 104.324 213 ILE A N 1
ATOM 3609 C CA . ILE A 1 216 ? -22.983 10.079 1.052 1.000 105.796 213 ILE A CA 1
ATOM 3610 C C . ILE A 1 216 ? -23.119 11.536 1.512 1.000 111.287 213 ILE A C 1
ATOM 3611 O O . ILE A 1 216 ? -23.566 11.751 2.657 1.000 114.436 213 ILE A O 1
ATOM 3627 N N . LYS A 1 217 ? -22.717 12.487 0.660 1.000 115.375 214 LYS A N 1
ATOM 3628 C CA . LYS A 1 217 ? -22.729 13.947 0.951 1.000 120.168 214 LYS A CA 1
ATOM 3629 C C . LYS A 1 217 ? -24.178 14.413 1.129 1.000 121.456 214 LYS A C 1
ATOM 3630 O O . LYS A 1 217 ? -24.513 14.889 2.232 1.000 123.843 214 LYS A O 1
ATOM 3649 N N . ASN A 1 218 ? -24.997 14.271 0.081 1.000 121.515 215 ASN A N 1
ATOM 3650 C CA . ASN A 1 218 ? -26.422 14.697 0.061 1.000 121.858 215 ASN A CA 1
ATOM 3651 C C . ASN A 1 218 ? -27.321 13.468 0.228 1.000 117.137 215 ASN A C 1
ATOM 3652 O O . ASN A 1 218 ? -27.240 12.558 -0.615 1.000 117.975 215 ASN A O 1
ATOM 3663 N N . LYS A 1 219 ? -28.150 13.463 1.275 1.000 114.620 216 LYS A N 1
ATOM 3664 C CA . LYS A 1 219 ? -29.137 12.389 1.569 1.000 111.029 216 LYS A CA 1
ATOM 3665 C C . LYS A 1 219 ? -30.380 12.611 0.695 1.000 107.625 216 LYS A C 1
ATOM 3666 O O . LYS A 1 219 ? -30.610 11.770 -0.196 1.000 107.050 216 LYS A O 1
ATOM 3685 N N . ASP A 1 220 ? -31.130 13.704 0.922 1.000 102.677 217 ASP A N 1
ATOM 3686 C CA . ASP A 1 220 ? -32.325 14.098 0.121 1.000 101.478 217 ASP A CA 1
ATOM 3687 C C . ASP A 1 220 ? -32.060 13.716 -1.342 1.000 104.825 217 ASP A C 1
ATOM 3688 O O . ASP A 1 220 ? -32.850 12.937 -1.903 1.000 110.280 217 ASP A O 1
ATOM 3697 N N . ASP A 1 221 ? -30.946 14.200 -1.902 1.000 104.496 218 ASP A N 1
ATOM 3698 C CA . ASP A 1 221 ? -30.608 14.117 -3.349 1.000 104.130 218 ASP A CA 1
ATOM 3699 C C . ASP A 1 221 ? -30.371 12.656 -3.756 1.000 99.550 218 ASP A C 1
ATOM 3700 O O . ASP A 1 221 ? -31.167 12.144 -4.565 1.000 100.334 218 ASP A O 1
ATOM 3709 N N . PHE A 1 222 ? -29.322 12.020 -3.218 1.000 96.078 219 PHE A N 1
ATOM 3710 C CA . PHE A 1 222 ? -28.846 10.656 -3.587 1.000 93.297 219 PHE A CA 1
ATOM 3711 C C . PHE A 1 222 ? -30.010 9.659 -3.578 1.000 92.403 219 PHE A C 1
ATOM 3712 O O . PHE A 1 222 ? -30.067 8.792 -4.467 1.000 93.274 219 PHE A O 1
ATOM 3729 N N . PHE A 1 223 ? -30.889 9.768 -2.578 1.000 91.544 220 PHE A N 1
ATOM 3730 C CA . PHE A 1 223 ? -32.100 8.926 -2.400 1.000 88.589 220 PHE A CA 1
ATOM 3731 C C . PHE A 1 223 ? -33.103 9.223 -3.522 1.000 90.126 220 PHE A C 1
ATOM 3732 O O . PHE A 1 223 ? -33.585 8.266 -4.152 1.000 92.049 220 PHE A O 1
ATOM 3749 N N . ASN A 1 224 ? -33.387 10.508 -3.761 1.000 93.629 221 ASN A N 1
ATOM 3750 C CA . ASN A 1 224 ? -34.439 10.997 -4.697 1.000 97.010 221 ASN A CA 1
ATOM 3751 C C . ASN A 1 224 ? -34.167 10.501 -6.123 1.000 101.350 221 ASN A C 1
ATOM 3752 O O . ASN A 1 224 ? -35.145 10.161 -6.817 1.000 104.799 221 ASN A O 1
ATOM 3763 N N . ILE A 1 225 ? -32.899 10.475 -6.546 1.000 104.721 222 ILE A N 1
ATOM 3764 C CA . ILE A 1 225 ? -32.490 10.034 -7.916 1.000 108.561 222 ILE A CA 1
ATOM 3765 C C . ILE A 1 225 ? -32.514 8.501 -7.982 1.000 108.414 222 ILE A C 1
ATOM 3766 O O . ILE A 1 225 ? -32.836 7.970 -9.064 1.000 110.752 222 ILE A O 1
ATOM 3782 N N . PHE A 1 226 ? -32.200 7.822 -6.873 1.000 107.289 223 PHE A N 1
ATOM 3783 C CA . PHE A 1 226 ? -32.115 6.338 -6.783 1.000 106.137 223 PHE A CA 1
ATOM 3784 C C . PHE A 1 226 ? -33.516 5.728 -6.928 1.000 104.990 223 PHE A C 1
ATOM 3785 O O . PHE A 1 226 ? -33.642 4.652 -7.546 1.000 101.790 223 PHE A O 1
ATOM 3802 N N . THR A 1 227 ? -34.529 6.398 -6.368 1.000 104.548 224 THR A N 1
ATOM 3803 C CA . THR A 1 227 ? -35.949 5.956 -6.340 1.000 103.556 224 THR A CA 1
ATOM 3804 C C . THR A 1 227 ? -36.754 6.783 -7.351 1.000 105.423 224 THR A C 1
ATOM 3805 O O . THR A 1 227 ? -37.098 7.932 -7.021 1.000 106.923 224 THR A O 1
ATOM 3816 N N . ASN A 1 228 ? -37.031 6.220 -8.532 1.000 111.167 225 ASN A N 1
ATOM 3817 C CA . ASN A 1 228 ? -37.835 6.867 -9.608 1.000 117.451 225 ASN A CA 1
ATOM 3818 C C . ASN A 1 228 ? -37.950 5.922 -10.812 1.000 121.258 225 ASN A C 1
ATOM 3819 O O . ASN A 1 228 ? -37.409 4.799 -10.740 1.000 117.975 225 ASN A O 1
ATOM 3830 N N . SER A 1 229 ? -38.619 6.375 -11.879 1.000 125.914 226 SER A N 1
ATOM 3831 C CA . SER A 1 229 ? -38.866 5.614 -13.133 1.000 129.382 226 SER A CA 1
ATOM 3832 C C . SER A 1 229 ? -37.853 6.014 -14.217 1.000 131.503 226 SER A C 1
ATOM 3833 O O . SER A 1 229 ? -38.168 5.840 -15.413 1.000 130.833 226 SER A O 1
ATOM 3841 N N . GLU A 1 230 ? -36.678 6.514 -13.816 1.000 133.522 227 GLU A N 1
ATOM 3842 C CA . GLU A 1 230 ? -35.551 6.856 -14.727 1.000 133.847 227 GLU A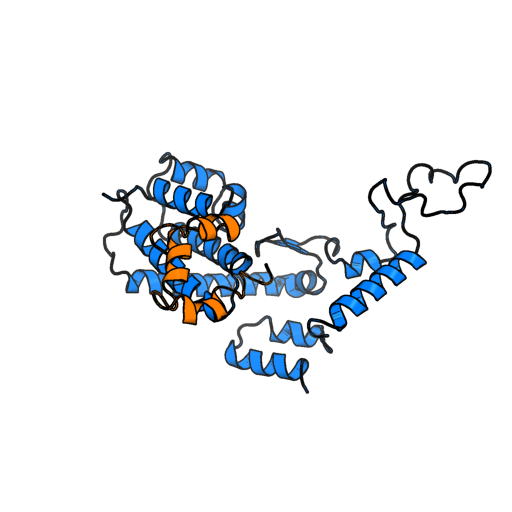 CA 1
ATOM 3843 C C . GLU A 1 230 ? -34.762 5.579 -15.040 1.000 134.275 227 GLU A C 1
ATOM 3844 O O . GLU A 1 230 ? -34.793 4.646 -14.212 1.000 130.697 227 GLU A O 1
ATOM 3856 N N . ASP A 1 2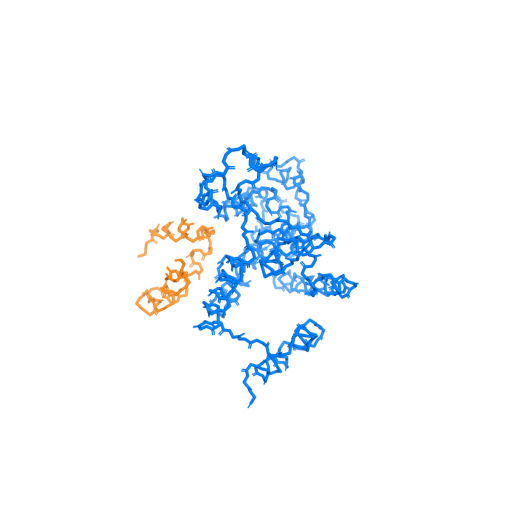31 ? -34.083 5.552 -16.191 1.000 139.743 228 ASP A N 1
ATOM 3857 C CA . ASP A 1 231 ? -33.328 4.381 -16.717 1.000 144.365 228 ASP A CA 1
ATOM 3858 C C . ASP A 1 231 ? -32.212 4.007 -15.730 1.000 146.516 228 ASP A C 1
ATOM 3859 O O . ASP A 1 231 ? -31.649 4.924 -15.100 1.000 149.825 228 ASP A O 1
ATOM 3868 N N . ASP A 1 232 ? -31.916 2.708 -15.605 1.000 147.598 229 ASP A N 1
ATOM 3869 C CA . ASP A 1 232 ? -30.881 2.152 -14.690 1.000 148.374 229 ASP A CA 1
ATOM 3870 C C . ASP A 1 232 ? -29.508 2.726 -15.059 1.000 148.751 229 ASP A C 1
ATOM 3871 O O . ASP A 1 232 ? -28.841 3.283 -14.168 1.000 148.781 229 ASP A O 1
ATOM 3880 N N . LYS A 1 233 ? -29.120 2.602 -16.331 1.000 151.084 230 LYS A N 1
ATOM 3881 C CA . LYS A 1 233 ? -27.767 2.959 -16.840 1.000 153.079 230 LYS A CA 1
ATOM 3882 C C . LYS A 1 233 ? -27.569 4.481 -16.787 1.000 150.895 230 LYS A C 1
ATOM 3883 O O . LYS A 1 233 ? -26.400 4.911 -16.712 1.000 151.804 230 LYS A O 1
ATOM 3902 N N . THR A 1 234 ? -28.654 5.264 -16.813 1.000 146.784 231 THR A N 1
ATOM 3903 C CA . THR A 1 234 ? -28.613 6.751 -16.744 1.000 146.674 231 THR A CA 1
ATOM 3904 C C . THR A 1 234 ? -28.303 7.200 -15.309 1.000 148.599 231 THR A C 1
ATOM 3905 O O . THR A 1 234 ? -27.504 8.147 -15.156 1.000 150.104 231 THR A O 1
ATOM 3916 N N . LYS A 1 235 ? -28.898 6.546 -14.304 1.000 149.552 232 LYS A N 1
ATOM 3917 C CA . LYS A 1 235 ? -28.841 6.981 -12.880 1.000 146.764 232 LYS A CA 1
ATOM 3918 C C . LYS A 1 235 ? -27.566 6.457 -12.201 1.000 147.212 232 LYS A C 1
ATOM 3919 O O . LYS A 1 235 ? -27.109 7.126 -11.257 1.000 145.755 232 LYS A O 1
ATOM 3938 N N . ARG A 1 236 ? -27.011 5.322 -12.648 1.000 149.465 233 ARG A N 1
ATOM 3939 C CA . ARG A 1 236 ? -25.743 4.754 -12.103 1.000 152.845 233 ARG A CA 1
ATOM 3940 C C . ARG A 1 236 ? -24.628 5.793 -12.247 1.000 150.517 233 ARG A C 1
ATOM 3941 O O . ARG A 1 236 ? -23.865 5.974 -11.279 1.000 151.719 233 ARG A O 1
ATOM 3962 N N . ASP A 1 237 ? -24.545 6.432 -13.420 1.000 146.993 234 ASP A N 1
ATOM 3963 C CA . ASP A 1 237 ? -23.631 7.571 -13.711 1.000 142.238 234 ASP A CA 1
ATOM 3964 C C . ASP A 1 237 ? -23.839 8.650 -12.644 1.000 138.821 234 ASP A C 1
ATOM 3965 O O . ASP A 1 237 ? -22.842 9.084 -12.034 1.000 135.769 234 ASP A O 1
ATOM 3974 N N . ALA A 1 238 ? -25.101 9.035 -12.426 1.000 136.215 235 ALA A N 1
ATOM 3975 C CA . ALA A 1 238 ? -25.538 10.132 -11.528 1.000 135.211 235 ALA A CA 1
ATOM 3976 C C . ALA A 1 238 ? -25.196 9.814 -10.065 1.000 136.596 235 ALA A C 1
ATOM 3977 O O . ALA A 1 238 ? -24.870 10.763 -9.323 1.000 130.379 235 ALA A O 1
ATOM 3984 N N . LEU A 1 239 ? -25.283 8.540 -9.662 1.000 141.579 236 LEU A N 1
ATOM 3985 C CA . LEU A 1 239 ? -24.932 8.075 -8.290 1.000 142.637 236 LEU A CA 1
ATOM 3986 C C . LEU A 1 239 ? -23.414 8.171 -8.099 1.000 145.088 236 LEU A C 1
ATOM 3987 O O . LEU A 1 239 ? -22.993 8.693 -7.051 1.000 146.354 236 LEU A O 1
ATOM 4003 N N . TYR A 1 240 ? -22.631 7.712 -9.083 1.000 149.922 237 TYR A N 1
ATOM 4004 C CA . TYR A 1 240 ? -21.144 7.772 -9.086 1.000 154.881 237 TYR A CA 1
ATOM 4005 C C . TYR A 1 240 ? -20.679 9.231 -8.984 1.000 150.304 237 TYR A C 1
ATOM 4006 O O . TYR A 1 240 ? -19.608 9.469 -8.392 1.000 145.518 237 TYR A O 1
ATOM 4024 N N . LYS A 1 241 ? -21.452 10.170 -9.544 1.000 147.013 238 LYS A N 1
ATOM 4025 C CA . LYS A 1 241 ? -21.140 11.628 -9.539 1.000 147.487 238 LYS A CA 1
ATOM 4026 C C . LYS A 1 241 ? -21.165 12.164 -8.101 1.000 146.626 238 LYS A C 1
ATOM 4027 O O . LYS A 1 241 ? -20.310 13.015 -7.783 1.000 151.822 238 LYS A O 1
ATOM 4046 N N . ILE A 1 242 ? -22.101 11.692 -7.270 1.000 145.027 239 ILE A N 1
ATOM 4047 C CA . ILE A 1 242 ? -22.233 12.101 -5.837 1.000 145.437 239 ILE A CA 1
ATOM 4048 C C . ILE A 1 242 ? -21.116 11.435 -5.021 1.000 146.294 239 ILE A C 1
ATOM 4049 O O . ILE A 1 242 ? -20.622 12.078 -4.074 1.000 147.441 239 ILE A O 1
ATOM 4065 N N . LEU A 1 243 ? -20.728 10.208 -5.379 1.000 148.121 240 LEU A N 1
ATOM 4066 C CA . LEU A 1 243 ? -19.696 9.414 -4.656 1.000 151.617 240 LEU A CA 1
ATOM 4067 C C . LEU A 1 243 ? -18.294 9.885 -5.062 1.000 153.621 240 LEU A C 1
ATOM 4068 O O . LEU A 1 243 ? -17.382 9.795 -4.217 1.000 154.993 240 LEU A O 1
ATOM 4084 N N . TYR A 1 244 ? -18.130 10.358 -6.304 1.000 157.446 241 TYR A N 1
ATOM 4085 C CA . TYR A 1 244 ? -16.851 10.882 -6.858 1.000 161.651 241 TYR A CA 1
ATOM 4086 C C . TYR A 1 244 ? -17.140 12.116 -7.726 1.000 163.895 241 TYR A C 1
ATOM 4087 O O . TYR A 1 244 ? -17.646 11.955 -8.856 1.000 167.359 241 TYR A O 1
ATOM 4105 N N . GLU A 1 245 ? -16.831 13.311 -7.208 1.000 162.850 242 GLU A N 1
ATOM 4106 C CA . GLU A 1 245 ? -17.026 14.609 -7.911 1.000 165.092 242 GLU A CA 1
ATOM 4107 C C . GLU A 1 245 ? -15.826 14.865 -8.830 1.000 165.859 242 GLU A C 1
ATOM 4108 O O . GLU A 1 245 ? -14.875 15.564 -8.476 1.000 166.855 242 GLU A O 1
ATOM 4120 N N . PRO B 2 5 ? -15.009 -32.977 -8.999 1.000 179.951 0 PRO E N 1
ATOM 4121 C CA . PRO B 2 5 ? -16.437 -32.639 -8.997 1.000 181.067 0 PRO E CA 1
ATOM 4122 C C . PRO B 2 5 ? -17.345 -33.857 -8.752 1.000 179.921 0 PRO E C 1
ATOM 4123 O O . PRO B 2 5 ? -17.842 -33.976 -7.646 1.000 180.800 0 PRO E O 1
ATOM 4135 N N . MET B 2 6 ? -17.534 -34.720 -9.760 1.000 178.382 1 MET E N 1
ATOM 4136 C CA . MET B 2 6 ? -18.394 -35.935 -9.685 1.000 178.389 1 MET E CA 1
ATOM 4137 C C . MET B 2 6 ? -19.815 -35.510 -9.274 1.000 179.102 1 MET E C 1
ATOM 4138 O O . MET B 2 6 ? -20.428 -34.744 -10.045 1.000 183.749 1 MET E O 1
ATOM 4152 N N . VAL B 2 7 ? -20.320 -35.972 -8.122 1.000 175.199 2 VAL E N 1
ATOM 4153 C CA . VAL B 2 7 ? -21.581 -35.483 -7.484 1.000 167.262 2 VAL E CA 1
ATOM 4154 C C . VAL B 2 7 ? -21.269 -35.099 -6.029 1.000 163.243 2 VAL E C 1
ATOM 4155 O O . VAL B 2 7 ? -22.170 -35.232 -5.174 1.000 163.879 2 VAL E O 1
ATOM 4168 N N . THR B 2 8 ? -20.045 -34.620 -5.770 1.000 156.585 3 THR E N 1
ATOM 4169 C CA . THR B 2 8 ? -19.537 -34.240 -4.422 1.000 150.945 3 THR E CA 1
ATOM 4170 C C . THR B 2 8 ? -19.616 -32.718 -4.245 1.000 143.848 3 THR E C 1
ATOM 4171 O O . THR B 2 8 ? -18.761 -32.164 -3.524 1.000 143.113 3 THR E O 1
ATOM 4182 N N . LYS B 2 9 ? -20.600 -32.075 -4.882 1.000 137.348 4 LYS E N 1
ATOM 4183 C CA . LYS B 2 9 ? -20.948 -30.646 -4.667 1.000 130.045 4 LYS E CA 1
ATOM 4184 C C . LYS B 2 9 ? -22.318 -30.584 -3.980 1.000 121.405 4 LYS E C 1
ATOM 4185 O O . LYS B 2 9 ? -23.135 -29.717 -4.341 1.000 116.560 4 LYS E O 1
ATOM 4204 N N . GLU B 2 10 ? -22.540 -31.501 -3.032 1.000 115.970 5 GLU E N 1
ATOM 4205 C CA . GLU B 2 10 ? -23.545 -31.383 -1.944 1.000 112.478 5 GLU E CA 1
ATOM 4206 C C . GLU B 2 10 ? -22.994 -30.384 -0.921 1.000 107.760 5 GLU E C 1
ATOM 4207 O O . GLU B 2 10 ? -23.797 -29.778 -0.185 1.000 108.793 5 GLU E O 1
ATOM 4219 N N . PHE B 2 11 ? -21.662 -30.243 -0.880 1.000 102.115 6 PHE E N 1
ATOM 4220 C CA . PHE B 2 11 ? -20.914 -29.270 -0.042 1.000 98.522 6 PHE E CA 1
ATOM 4221 C C . PHE B 2 11 ? -21.451 -27.855 -0.290 1.000 99.007 6 PHE E C 1
ATOM 4222 O O . PHE B 2 11 ? -21.688 -27.121 0.690 1.000 96.285 6 PHE E O 1
ATOM 4239 N N . LEU B 2 12 ? -21.644 -27.489 -1.561 1.000 100.271 7 LEU E N 1
ATOM 4240 C CA . LEU B 2 12 ? -22.158 -26.151 -1.966 1.000 103.287 7 LEU E CA 1
ATOM 4241 C C . LEU B 2 12 ? -23.620 -26.009 -1.524 1.000 104.291 7 LEU E C 1
ATOM 4242 O O . LEU B 2 12 ? -23.949 -24.970 -0.915 1.000 104.085 7 LEU E O 1
ATOM 4258 N N . LYS B 2 13 ? -24.449 -27.020 -1.810 1.000 104.013 8 LYS E N 1
ATOM 4259 C CA . LYS B 2 13 ? -25.891 -27.067 -1.440 1.000 103.458 8 LYS E CA 1
ATOM 4260 C C . LYS B 2 13 ? -26.062 -26.797 0.060 1.000 101.697 8 LYS E C 1
ATOM 4261 O O . LYS B 2 13 ? -27.083 -26.189 0.428 1.000 106.888 8 LYS E O 1
ATOM 4280 N N . ILE B 2 14 ? -25.112 -27.243 0.889 1.000 97.063 9 ILE E N 1
ATOM 4281 C CA . ILE B 2 14 ? -25.232 -27.221 2.378 1.000 96.005 9 ILE E CA 1
ATOM 4282 C C . ILE B 2 14 ? -24.679 -25.899 2.933 1.000 92.796 9 ILE E C 1
ATOM 4283 O O . ILE B 2 14 ? -25.380 -25.298 3.769 1.000 94.605 9 ILE E O 1
ATOM 4299 N N . LYS B 2 15 ? -23.492 -25.451 2.504 1.000 89.720 10 LYS E N 1
ATOM 4300 C CA . LYS B 2 15 ? -22.840 -24.235 3.075 1.000 93.132 10 LYS E CA 1
ATOM 4301 C C . LYS B 2 15 ? -23.534 -22.974 2.550 1.000 91.613 10 LYS E C 1
ATOM 4302 O O . LYS B 2 15 ? -23.814 -22.081 3.372 1.000 94.284 10 LYS E O 1
ATOM 4321 N N . LEU B 2 16 ? -23.789 -22.894 1.242 1.000 90.818 11 LEU E N 1
ATOM 4322 C CA . LEU B 2 16 ? -24.502 -21.747 0.615 1.000 93.640 11 LEU E CA 1
ATOM 4323 C C . LEU B 2 16 ? -26.008 -21.869 0.880 1.000 93.709 11 LEU E C 1
ATOM 4324 O O . LEU B 2 16 ? -26.704 -20.845 0.753 1.000 92.036 11 LEU E O 1
ATOM 4340 N N . GLU B 2 17 ? -26.483 -23.073 1.226 1.000 95.216 12 GLU E N 1
ATOM 4341 C CA . GLU B 2 17 ? -27.906 -23.379 1.541 1.000 95.076 12 GLU E CA 1
ATOM 4342 C C . GLU B 2 17 ? -28.769 -23.091 0.307 1.000 94.547 12 GLU E C 1
ATOM 4343 O O . GLU B 2 17 ? -29.894 -22.593 0.483 1.000 99.503 12 GLU E O 1
ATOM 4355 N N . CYS B 2 18 ? -28.257 -23.391 -0.892 1.000 95.875 13 CYS E N 1
ATOM 4356 C CA . CYS B 2 18 ? -28.940 -23.153 -2.194 1.000 98.760 13 CYS E CA 1
ATOM 4357 C C . CYS B 2 18 ? -29.427 -24.482 -2.783 1.000 101.367 13 CYS E C 1
ATOM 4358 O 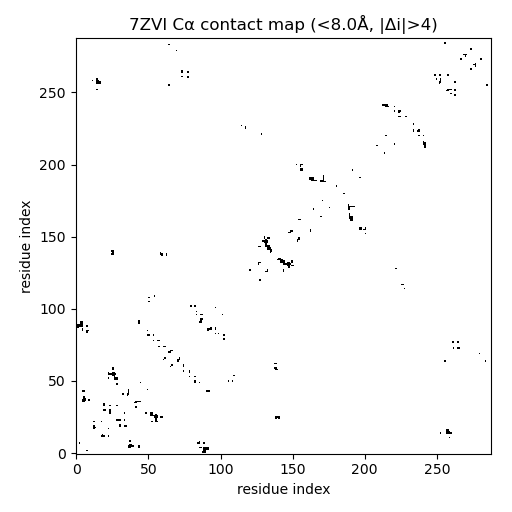O . CYS B 2 18 ? -28.944 -25.543 -2.337 1.000 102.468 13 CYS E O 1
ATOM 4366 N N . SER B 2 19 ? -30.347 -24.416 -3.752 1.000 103.794 14 SER E N 1
ATOM 4367 C CA . SER B 2 19 ? -30.998 -25.589 -4.395 1.000 103.673 14 SER E CA 1
ATOM 4368 C C . SER B 2 19 ? -29.970 -26.380 -5.210 1.000 105.841 14 SER E C 1
ATOM 4369 O O . SER B 2 19 ? -29.008 -25.765 -5.713 1.000 105.016 14 SER E O 1
ATOM 4377 N N . ASP B 2 20 ? -30.191 -27.693 -5.334 1.000 107.437 15 ASP E N 1
ATOM 4378 C CA . ASP B 2 20 ? -29.360 -28.635 -6.132 1.000 105.817 15 ASP E CA 1
ATOM 4379 C C . ASP B 2 20 ? -29.085 -28.021 -7.508 1.000 105.320 15 ASP E C 1
ATOM 4380 O O . ASP B 2 20 ? -27.907 -27.954 -7.902 1.000 106.287 15 ASP E O 1
ATOM 4389 N N . MET B 2 21 ? -30.141 -27.583 -8.195 1.000 107.968 16 MET E N 1
ATOM 4390 C CA . MET B 2 21 ? -30.085 -27.023 -9.572 1.000 111.531 16 MET E CA 1
ATOM 4391 C C . MET B 2 21 ? -29.156 -25.803 -9.607 1.000 106.434 16 MET E C 1
ATOM 4392 O O . MET B 2 21 ? -28.379 -25.686 -10.573 1.000 105.050 16 MET E O 1
ATOM 4406 N N . TYR B 2 22 ? -29.249 -24.925 -8.605 1.000 104.777 17 TYR E N 1
ATOM 4407 C CA . TYR B 2 22 ? -28.454 -23.672 -8.512 1.000 103.903 17 TYR E CA 1
ATOM 4408 C C . TYR B 2 22 ? -26.978 -24.022 -8.285 1.000 103.240 17 TYR E C 1
ATOM 4409 O O . TYR B 2 22 ? -26.107 -23.375 -8.901 1.000 101.990 17 TYR E O 1
ATOM 4427 N N . ALA B 2 23 ? -26.713 -25.012 -7.425 1.000 103.065 18 ALA E N 1
ATOM 4428 C CA . ALA B 2 23 ? -25.360 -25.541 -7.125 1.000 100.983 18 ALA E CA 1
ATOM 4429 C C . ALA B 2 23 ? -24.722 -26.079 -8.410 1.000 99.703 18 ALA E C 1
ATOM 4430 O O . ALA B 2 23 ? -23.494 -25.952 -8.551 1.000 100.720 18 ALA E O 1
ATOM 4437 N N . GLN B 2 24 ? -25.527 -26.652 -9.312 1.000 101.214 19 GLN E N 1
ATOM 4438 C CA . GLN B 2 24 ? -25.067 -27.134 -10.642 1.000 103.669 19 GLN E CA 1
ATOM 4439 C C . GLN B 2 24 ? -24.763 -25.925 -11.535 1.000 103.950 19 GLN E C 1
ATOM 4440 O O . GLN B 2 24 ? -23.690 -25.920 -12.163 1.000 105.552 19 GLN E O 1
ATOM 4454 N N . LYS B 2 25 ? -25.668 -24.941 -11.573 1.000 104.104 20 LYS E N 1
ATOM 4455 C CA . LYS B 2 25 ? -25.548 -23.720 -12.418 1.000 104.870 20 LYS E CA 1
ATOM 4456 C C . LYS B 2 25 ? -24.318 -22.901 -11.997 1.000 104.810 20 LYS E C 1
ATOM 4457 O O . LYS B 2 25 ? -23.823 -22.124 -12.838 1.000 104.367 20 LYS E O 1
ATOM 4476 N N . LEU B 2 26 ? -23.848 -23.056 -10.754 1.000 105.956 21 LEU E N 1
ATOM 4477 C CA . LEU B 2 26 ? -22.539 -22.515 -10.293 1.000 106.984 21 LEU E CA 1
ATOM 4478 C C . LEU B 2 26 ? -21.414 -23.304 -10.972 1.000 113.668 21 LEU E C 1
ATOM 4479 O O . LEU B 2 26 ? -20.577 -22.674 -11.645 1.000 118.786 21 LEU E O 1
ATOM 4495 N N . ILE B 2 27 ? -21.412 -24.631 -10.799 1.000 116.048 22 ILE E N 1
ATOM 4496 C CA . ILE B 2 27 ? -20.437 -25.574 -11.429 1.000 115.784 22 ILE E CA 1
ATOM 4497 C C . ILE B 2 27 ? -20.408 -25.303 -12.938 1.000 117.717 22 ILE E C 1
ATOM 4498 O O . ILE B 2 27 ? -19.301 -25.295 -13.506 1.000 117.269 22 ILE E O 1
ATOM 4514 N N . ASP B 2 28 ? -21.583 -25.078 -13.542 1.000 120.720 23 ASP E N 1
ATOM 4515 C CA . ASP B 2 28 ? -21.776 -24.808 -14.995 1.000 122.328 23 ASP E CA 1
ATOM 4516 C C . ASP B 2 28 ? -20.898 -23.629 -15.439 1.000 121.794 23 ASP E C 1
ATOM 4517 O O . ASP B 2 28 ? -20.440 -23.655 -16.598 1.000 123.145 23 ASP E O 1
ATOM 4526 N N . GLU B 2 29 ? -20.685 -22.635 -14.569 1.000 121.041 24 GLU E N 1
ATOM 4527 C CA . GLU B 2 29 ? -19.733 -21.515 -14.808 1.000 123.031 24 GLU E CA 1
ATOM 4528 C C . GLU B 2 29 ? -18.302 -22.059 -14.747 1.000 127.441 24 GLU E C 1
ATOM 4529 O O . GLU B 2 29 ? -17.923 -22.580 -13.681 1.000 125.544 24 GLU E O 1
ATOM 4541 N N . ALA B 2 30 ? -17.554 -21.944 -15.851 1.000 133.921 25 ALA E N 1
ATOM 4542 C CA . ALA B 2 30 ? -16.180 -22.476 -16.025 1.000 137.225 25 ALA E CA 1
ATOM 4543 C C . ALA B 2 30 ? -16.155 -23.968 -15.665 1.000 140.583 25 ALA E C 1
ATOM 4544 O O . ALA B 2 30 ? -15.209 -24.397 -14.978 1.000 133.662 25 ALA E O 1
ATOM 4551 N N . GLN B 2 31 ? -17.164 -24.722 -16.118 1.000 151.683 26 GLN E N 1
ATOM 4552 C CA . GLN B 2 31 ? -17.351 -26.169 -15.815 1.000 159.233 26 GLN E CA 1
ATOM 4553 C C . GLN B 2 31 ? -16.212 -26.968 -16.455 1.000 164.336 26 GLN E C 1
ATOM 4554 O O . GLN B 2 31 ? -15.939 -26.748 -17.652 1.000 168.617 26 GLN E O 1
ATOM 4568 N N . GLY B 2 32 ? -15.577 -27.853 -15.680 1.000 166.102 27 GLY E N 1
ATOM 4569 C CA . GLY B 2 32 ? -14.357 -28.581 -16.079 1.000 167.004 27 GLY E CA 1
ATOM 4570 C C . GLY B 2 32 ? -13.110 -27.752 -15.818 1.000 170.634 27 GLY E C 1
ATOM 4571 O O . GLY B 2 32 ? -12.074 -28.345 -15.460 1.000 170.254 27 GLY E O 1
ATOM 4575 N N . ASP B 2 33 ? -13.209 -26.429 -15.996 1.000 176.550 28 ASP E N 1
ATOM 4576 C CA . ASP B 2 33 ? -12.156 -25.435 -15.656 1.000 181.612 28 ASP E CA 1
ATOM 4577 C C . ASP B 2 33 ? -12.371 -24.954 -14.215 1.000 184.189 28 ASP E C 1
ATOM 4578 O O . ASP B 2 33 ? -12.501 -23.729 -14.015 1.000 187.658 28 ASP E O 1
ATOM 4587 N N . GLU B 2 34 ? -12.410 -25.883 -13.251 1.000 184.812 29 GLU E N 1
ATOM 4588 C CA . GLU B 2 34 ? -12.523 -25.570 -11.800 1.000 185.555 29 GLU E CA 1
ATOM 4589 C C . GLU B 2 34 ? -11.338 -24.680 -11.401 1.000 186.702 29 GLU E C 1
ATOM 4590 O O . GLU B 2 34 ? -11.497 -23.871 -10.470 1.000 183.018 29 GLU E O 1
ATOM 4602 N N . ASN B 2 35 ? -10.204 -24.833 -12.098 1.000 190.733 30 ASN E N 1
ATOM 4603 C CA . ASN B 2 35 ? -8.985 -23.986 -11.972 1.000 193.610 30 ASN E CA 1
ATOM 4604 C C . ASN B 2 35 ? -9.340 -22.527 -12.286 1.000 196.696 30 ASN E C 1
ATOM 4605 O O . ASN B 2 35 ? -9.121 -21.668 -11.408 1.000 198.328 30 ASN E O 1
ATOM 4616 N N . LYS B 2 36 ? -9.865 -22.268 -13.490 1.000 198.970 31 LYS E N 1
ATOM 4617 C CA . LYS B 2 36 ? -10.342 -20.930 -13.942 1.000 200.518 31 LYS E CA 1
ATOM 4618 C C . LYS B 2 36 ? -11.430 -20.427 -12.987 1.000 205.257 31 LYS E C 1
ATOM 4619 O O . LYS B 2 36 ? -11.453 -19.213 -12.701 1.000 205.761 31 LYS E O 1
ATOM 4638 N N . LEU B 2 37 ? -12.291 -21.337 -12.523 1.000 211.250 32 LEU E N 1
ATOM 4639 C CA . LEU B 2 37 ? -13.498 -21.044 -11.704 1.000 214.068 32 LEU E CA 1
ATOM 4640 C C . LEU B 2 37 ? -13.096 -20.505 -10.323 1.000 211.459 32 LEU E C 1
ATOM 4641 O O . LEU B 2 37 ? -13.819 -19.625 -9.818 1.000 211.013 32 LEU E O 1
ATOM 4657 N N . TYR B 2 38 ? -11.988 -20.993 -9.750 1.000 208.409 33 TYR E N 1
ATOM 4658 C CA . TYR B 2 38 ? -11.575 -20.762 -8.336 1.000 207.912 33 TYR E CA 1
ATOM 4659 C C . TYR B 2 38 ? -11.568 -19.267 -7.988 1.000 206.523 33 TYR E C 1
ATOM 4660 O O . TYR B 2 38 ? -11.841 -18.943 -6.816 1.000 205.426 33 TYR E O 1
ATOM 4678 N N . ASP B 2 39 ? -11.267 -18.390 -8.952 1.000 203.389 34 ASP E N 1
ATOM 4679 C CA . ASP B 2 39 ? -11.257 -16.914 -8.758 1.000 200.540 34 ASP E CA 1
ATOM 4680 C C . ASP B 2 39 ? -12.656 -16.448 -8.330 1.000 204.821 34 ASP E C 1
ATOM 4681 O O . ASP B 2 39 ? -12.736 -15.596 -7.422 1.000 205.225 34 ASP E O 1
ATOM 4690 N N . LEU B 2 40 ? -13.709 -16.991 -8.956 1.000 209.811 35 LEU E N 1
ATOM 4691 C CA . LEU B 2 40 ? -15.137 -16.695 -8.641 1.000 210.915 35 LEU E CA 1
ATOM 4692 C C . LEU B 2 40 ? -15.685 -17.733 -7.650 1.000 209.525 35 LEU E C 1
ATOM 4693 O O . LEU B 2 40 ? -16.512 -17.346 -6.799 1.000 210.927 35 LEU E O 1
ATOM 4709 N N . PHE B 2 41 ? -15.250 -18.995 -7.764 1.000 203.167 36 PHE E N 1
ATOM 4710 C CA . PHE B 2 41 ? -15.579 -20.108 -6.830 1.000 197.390 36 PHE E CA 1
ATOM 4711 C C . PHE B 2 41 ? -15.278 -19.663 -5.394 1.000 198.917 36 PHE E C 1
ATOM 4712 O O . PHE B 2 41 ? -15.999 -20.090 -4.474 1.000 200.889 36 PHE E O 1
ATOM 4729 N N . ILE B 2 42 ? -14.235 -18.840 -5.227 1.000 200.190 37 ILE E N 1
ATOM 4730 C CA . ILE B 2 42 ? -13.806 -18.222 -3.936 1.000 202.545 37 ILE E CA 1
ATOM 4731 C C . ILE B 2 42 ? -14.022 -16.702 -4.028 1.000 202.786 37 ILE E C 1
ATOM 4732 O O . ILE B 2 42 ? -13.017 -15.970 -4.144 1.000 205.375 37 ILE E O 1
ATOM 4748 N N . GLN B 2 43 ? -15.283 -16.247 -3.997 1.000 200.075 38 GLN E N 1
ATOM 4749 C CA . GLN B 2 43 ? -15.666 -14.804 -4.016 1.000 197.659 38 GLN E CA 1
ATOM 4750 C C . GLN B 2 43 ? -16.742 -14.550 -2.949 1.000 195.037 38 GLN E C 1
ATOM 4751 O O . GLN B 2 43 ? -16.377 -14.070 -1.858 1.000 194.163 38 GLN E O 1
ATOM 4765 N N . LYS B 2 44 ? -18.011 -14.853 -3.248 1.000 192.130 39 LYS E N 1
ATOM 4766 C CA . LYS B 2 44 ? -19.131 -14.823 -2.266 1.000 187.221 39 LYS E CA 1
ATOM 4767 C C . LYS B 2 44 ? -18.978 -16.020 -1.320 1.000 183.781 39 LYS E C 1
ATOM 4768 O O . LYS B 2 44 ? -19.535 -15.969 -0.208 1.000 179.386 39 LYS E O 1
ATOM 4787 N N . LEU B 2 45 ? -18.244 -17.048 -1.761 1.000 182.266 40 LEU E N 1
ATOM 4788 C CA . LEU B 2 45 ? -17.884 -18.257 -0.972 1.000 181.141 40 LEU E CA 1
ATOM 4789 C C . LEU B 2 45 ? -16.702 -17.948 -0.039 1.000 185.240 40 LEU E C 1
ATOM 4790 O O . LEU B 2 45 ? -16.434 -18.777 0.852 1.000 188.194 40 LEU E O 1
ATOM 4806 N N . ALA B 2 46 ? -16.033 -16.803 -0.225 1.000 186.070 41 ALA E N 1
ATOM 4807 C CA . ALA B 2 46 ? -14.839 -16.375 0.544 1.000 185.492 41 ALA E CA 1
ATOM 4808 C C . ALA B 2 46 ? -15.248 -15.447 1.697 1.000 185.130 41 ALA E C 1
ATOM 4809 O O . ALA B 2 46 ? -15.034 -15.832 2.864 1.000 181.363 41 ALA E O 1
ATOM 4816 N N . GLU B 2 47 ? -15.817 -14.278 1.377 1.000 187.612 42 GLU E N 1
ATOM 4817 C CA . GLU B 2 47 ? -16.154 -13.204 2.355 1.000 186.307 42 GLU E CA 1
ATOM 4818 C C . GLU B 2 47 ? -17.430 -13.566 3.133 1.000 186.035 42 GLU E C 1
ATOM 4819 O O . GLU B 2 47 ? -17.806 -12.781 4.028 1.000 186.954 42 GLU E O 1
ATOM 4831 N N . ARG B 2 48 ? -18.072 -14.696 2.806 1.000 180.881 43 ARG E N 1
ATOM 4832 C CA . ARG B 2 48 ? -19.217 -15.268 3.571 1.000 175.696 43 ARG E CA 1
ATOM 4833 C C . ARG B 2 48 ? -18.817 -15.461 5.041 1.000 168.819 43 ARG E C 1
ATOM 4834 O O . ARG B 2 48 ? -17.681 -15.794 5.383 1.000 158.282 43 ARG E O 1
#

Foldseek 3Di:
DAAALLCLLCVVCVVLVHQLVLLVLLFVHDSVVNVCSNVVVDAQDDLLSLLRSLSSVLLLCCLPVHCDPVCVVVSLVVSLVSSLSNCVGPRHPDPVSPSVVSSVVSVVSVVVVVVVVLVVCVVVVVQVLQCQWAADPSHNRIDGHPHNPVPLLCLLPDPPDFDFDPPPPFQLPPPPPDPPPDVVCVPVRRTHDNVRSVVVSVVVVVVVPVDDADFPDSCPLSVLVRDPDDPVVSVVVNVVRRPD/DVQPLVVVCPPVVDDSVVSVVLCVVCPVPVVVSVVVVCDVVPVD

Organism: Staphylococcus aureus (NCBI:txid1280)

Sequence (288 aa):
IYMTFGEILKKERVSWKLSVKELSTLSGVSQTYISKLENGKRNFPSLEETIFNLLIGFKTHIEYKMGSESPFYEINNSYLDEILIMFINSSNSTISDRDPNELITQFNEYYDVTIKKKQNENSKIESDIFSNKIKLVKGTTKKEVIEKPYFDLNWLLTQNEYEVFFDRSFLLDNNFLNKKHFTEKDMYYYNVLNDNDLKTIKDEIVVFLLNKYNYIKNKDDFFNIFTNSEDDKTKRDALYKILYEPMVTKEFLKIKLECSDMYAQKLIDEAQGDENKLYDLFIQKLAER

Radius of gyration: 24.45 Å; Cα contacts (8 Å, |Δi|>4): 255; chains: 2; bounding box: 46×54×76 Å

Nearest PDB structures (foldseek):
  7zvi-assembly1_A-2  TM=1.004E+00  e=4.616E-38  Staphylococcus aureus
  7p4a-assembly1_A-2  TM=9.906E-01  e=3.484E-34  Staphylococcus aureus
  7p4a-assembly1_B-2  TM=9.448E-01  e=4.233E-22  Staphylococcus aureus
  6jq1-assembly1_A  TM=4.790E-01  e=1.151E-02  Deinococcus geothermalis DSM 11300
  7zvi-assembly1_E-2  TM=1.023E+00  e=3.780E-06  Staphylococcus phage 80alpha

InterPro domains:
  IPR001387 Cro/C1-type, helix-turn-helix domain [PF01381] (10-64)
  IPR001387 Cro/C1-type, helix-turn-helix domain [PS50943] (10-65)
  IPR001387 Cro/C1-type, helix-turn-helix domain [SM00530] (9-65)
  IPR001387 Cro/C1-type, helix-turn-helix domain [cd00093] (7-64)
  IPR010982 Lambda repressor-like, DNA-binding domain superfamily [G3DSA:1.10.260.40] (1-68)
  IPR010982 Lambda repressor-like, DNA-binding domain superfamily [SSF47413] (1-68)